Protein AF-A0A6B0V6V6-F1 (afdb_monomer)

Radius of gyration: 27.0 Å; Cα contacts (8 Å, |Δi|>4): 196; chains: 1; bounding box: 67×50×73 Å

pLDDT: mean 75.01, std 22.32, range [25.59, 98.25]

Secondary structure (DSSP, 8-state):
--SSHHHHHHHHHHHHTTSS-TTHHHHHHHHHHHHHHHHHTT---SS--TT---S-EETT--HHHHHHHHHHHHHTT---SSSS--HHHHHHHHHHHHHHHHHHHHHHHS---EE-GGGGSSHHHHHHHHHHHHHTTT--S--HHHHHHHHHHHHHHHHT---TT------GGGGGTT-GGG-----------PPPP----PPP-----PPP-----HHHHHHHHHHHHHHHHHHHHHS-TT-THHHHSS-S-----SGGGHHHHHHHH---SS--S-----

InterPro domains:
  IPR048366 Transposable element P transposase-like, GTP-binding insertion domain [PF21788] (1-52)
  IPR048367 Transposable element P transposase-like, RNase H, C-terminal domain [PF21789] (122-149)

Nearest PDB structures (foldseek):
  6p5a-assembly1_G  TM=8.584E-01  e=1.065E-05  Drosophila melanogaster

Sequence (282 aa):
QVLSASVCLAILSLVYAKELPEAAMATAYFCDRMDRLFDCLNSSQFKKTGQKLRHAIVKGESEILDFLHQQLAWISTWKFQSRRQPQTIIGWQVTIKSVLMLWDELSNNYDFKFLLTRRLQQDPLENIFGAIRQMLGCNTNPNVNQFTSGLKHIGIKKLFRLSNNGNVEDEKADLLKELPIFSHRESSIADNVECFPVDNFPPLEDISELASDIRSNIIDDSCTYYVGGYLVKLFLEQTTHSCGCSKLLKDESDNLTRPHQYFLMLKAYHVPGKLFGNLVVP

Mean predicted aligned error: 14.38 Å

Foldseek 3Di:
DCLALLNLLVQVLCCVVVVDPPVSNVVSVRSHLVRQLVLCLAAPAQDDDPPHNNHWAFPPDCPSVVSLVVVLVVLVPDDDPDPDDDCVSVVSNCSSVCVNVVCCCCVVPPVDGTGGNNVVDCVVVVVLLVQLCVVVPPRNDDDPVSSVVSNVVVVCVVQPPDDPDDPDDDDCPVVVVPDCPPPDPDDDDDDDDDDDDDDDDDDDDDDDDDDDDDDDPLVVLLVCVVVLVVVLVVVVVPDDPPDPVNVVSDDPDQFQPDSSSSSVVCVVPPDDPDDDRDDGDD

Organism: Ixodes ricinus (NCBI:txid34613)

Structure (mmCIF, N/CA/C/O backbone):
data_AF-A0A6B0V6V6-F1
#
_entry.id   AF-A0A6B0V6V6-F1
#
loop_
_atom_site.group_PDB
_atom_site.id
_atom_site.type_symbol
_atom_site.label_atom_id
_atom_site.label_alt_id
_atom_site.label_comp_id
_atom_site.label_asym_id
_atom_site.label_entity_id
_atom_site.label_seq_id
_atom_site.pdbx_PDB_ins_code
_atom_site.Cartn_x
_atom_site.Cartn_y
_atom_site.Cartn_z
_atom_site.occupancy
_atom_site.B_iso_or_equiv
_atom_site.auth_seq_id
_atom_site.auth_comp_id
_atom_site.auth_asym_id
_atom_site.auth_atom_id
_atom_site.pdbx_PDB_model_num
ATOM 1 N N . GLN A 1 1 ? 2.414 7.332 -9.512 1.00 70.88 1 GLN A N 1
ATOM 2 C CA . GLN A 1 1 ? 3.244 7.020 -8.325 1.00 70.88 1 GLN A CA 1
ATOM 3 C C . GLN A 1 1 ? 4.488 6.269 -8.779 1.00 70.88 1 GLN A C 1
ATOM 5 O O . GLN A 1 1 ? 4.402 5.548 -9.764 1.00 70.88 1 GLN A O 1
ATOM 10 N N . VAL A 1 2 ? 5.619 6.471 -8.096 1.00 85.44 2 VAL A N 1
ATOM 11 C CA . VAL A 1 2 ? 6.951 5.998 -8.525 1.00 85.44 2 VAL A CA 1
ATOM 12 C C . VAL A 1 2 ? 7.145 4.494 -8.289 1.00 85.44 2 VAL A C 1
ATOM 14 O O . VAL A 1 2 ? 7.505 3.770 -9.206 1.00 85.44 2 VAL A O 1
ATOM 17 N N . LEU A 1 3 ? 6.855 3.998 -7.084 1.00 91.38 3 LEU A N 1
ATOM 18 C CA . LEU A 1 3 ? 6.948 2.573 -6.753 1.00 91.38 3 LEU A CA 1
ATOM 19 C C . LEU A 1 3 ? 5.602 1.910 -7.041 1.00 91.38 3 LEU A C 1
ATOM 21 O O . LEU A 1 3 ? 4.723 1.917 -6.189 1.00 91.38 3 LEU A O 1
ATOM 25 N N . SER A 1 4 ? 5.407 1.444 -8.274 1.00 90.56 4 SER A N 1
ATOM 26 C CA . SER A 1 4 ? 4.145 0.825 -8.687 1.00 90.56 4 SER A CA 1
ATOM 27 C C . SER A 1 4 ? 4.356 -0.326 -9.659 1.00 90.56 4 SER A C 1
ATOM 29 O O . SER A 1 4 ? 5.334 -0.331 -10.415 1.00 90.56 4 SER A O 1
ATOM 31 N N . ALA A 1 5 ? 3.385 -1.243 -9.715 1.00 87.94 5 ALA A N 1
ATOM 32 C CA . ALA A 1 5 ? 3.348 -2.291 -10.733 1.00 87.94 5 ALA A CA 1
ATOM 33 C C . ALA A 1 5 ? 3.454 -1.708 -12.156 1.00 87.94 5 ALA A C 1
ATOM 35 O O . ALA A 1 5 ? 4.228 -2.198 -12.966 1.00 87.94 5 ALA A O 1
ATOM 36 N N . SER A 1 6 ? 2.762 -0.605 -12.460 1.00 88.62 6 SER A N 1
ATOM 37 C CA . SER A 1 6 ? 2.832 0.031 -13.786 1.00 88.62 6 SER A CA 1
ATOM 38 C C . SER A 1 6 ? 4.245 0.491 -14.163 1.00 88.62 6 SER A C 1
ATOM 40 O O . SER A 1 6 ? 4.638 0.350 -15.318 1.00 88.62 6 SER A O 1
ATOM 42 N N . VAL A 1 7 ? 5.015 1.017 -13.201 1.00 92.06 7 VAL A N 1
ATOM 43 C CA . VAL A 1 7 ? 6.414 1.420 -13.427 1.00 92.06 7 VAL A CA 1
ATOM 44 C C . VAL A 1 7 ? 7.304 0.197 -13.637 1.00 92.06 7 VAL A C 1
ATOM 46 O O . VAL A 1 7 ? 8.127 0.211 -14.549 1.00 92.06 7 VAL A O 1
ATOM 49 N N . CYS A 1 8 ? 7.097 -0.884 -12.877 1.00 90.25 8 CYS A N 1
ATOM 50 C CA . CYS A 1 8 ? 7.767 -2.164 -13.125 1.00 90.25 8 CYS A CA 1
ATOM 51 C C . CYS A 1 8 ? 7.550 -2.632 -14.574 1.00 90.25 8 CYS A C 1
ATOM 53 O O . CYS A 1 8 ? 8.516 -2.872 -15.298 1.00 90.25 8 CYS A O 1
ATOM 55 N N . LEU A 1 9 ? 6.295 -2.679 -15.032 1.00 87.75 9 LEU A N 1
ATOM 56 C CA . LEU A 1 9 ? 5.961 -3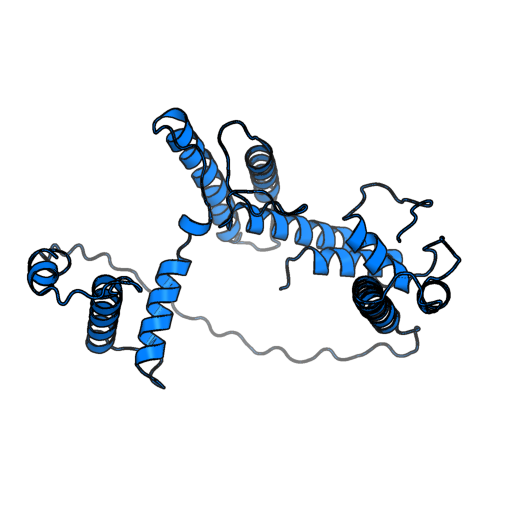.127 -16.387 1.00 87.75 9 LEU A CA 1
ATOM 57 C C . LEU A 1 9 ? 6.560 -2.217 -17.464 1.00 87.75 9 LEU A C 1
ATOM 59 O O . LEU A 1 9 ? 7.046 -2.717 -18.477 1.00 87.75 9 LEU A O 1
ATOM 63 N N . ALA A 1 10 ? 6.561 -0.900 -17.247 1.00 90.19 10 ALA A N 1
ATOM 64 C CA . ALA A 1 10 ? 7.182 0.049 -18.167 1.00 90.19 10 ALA A CA 1
ATOM 65 C C . ALA A 1 10 ? 8.695 -0.193 -18.294 1.00 90.19 10 ALA A C 1
ATOM 67 O O . ALA A 1 10 ? 9.197 -0.318 -19.409 1.00 90.19 10 ALA A O 1
ATOM 68 N N . ILE A 1 11 ? 9.407 -0.343 -17.170 1.00 89.12 11 ILE A N 1
ATOM 69 C CA . ILE A 1 11 ? 10.849 -0.629 -17.174 1.00 89.12 11 ILE A CA 1
ATOM 70 C C . ILE A 1 11 ? 11.129 -1.960 -17.882 1.00 89.12 11 ILE A C 1
ATOM 72 O O . ILE A 1 11 ? 11.987 -2.005 -18.759 1.00 89.12 11 ILE A O 1
ATOM 76 N N . LEU A 1 12 ? 10.389 -3.027 -17.562 1.00 84.25 12 LEU A N 1
ATOM 77 C CA . LEU A 1 12 ? 10.563 -4.331 -18.216 1.00 84.25 12 LEU A CA 1
ATOM 78 C C . LEU A 1 12 ? 10.308 -4.261 -19.725 1.00 84.25 12 LEU A C 1
ATOM 80 O O . LEU A 1 12 ? 11.062 -4.845 -20.497 1.00 84.25 12 LEU A O 1
ATOM 84 N N . SER A 1 13 ? 9.289 -3.513 -20.155 1.00 81.69 13 SER A N 1
ATOM 85 C CA . SER A 1 13 ? 8.988 -3.320 -21.581 1.00 81.69 13 SER A CA 1
ATOM 86 C C . SER A 1 13 ? 10.158 -2.669 -22.313 1.00 81.69 13 SER A C 1
ATOM 88 O O . SER A 1 13 ? 10.545 -3.131 -23.383 1.00 81.69 13 SER A O 1
ATOM 90 N N . LEU A 1 14 ? 10.757 -1.639 -21.710 1.00 86.31 14 LEU A N 1
ATOM 91 C CA . LEU A 1 14 ? 11.920 -0.948 -22.265 1.00 86.31 14 LEU A CA 1
ATOM 92 C C . LEU A 1 14 ? 13.180 -1.823 -22.257 1.00 86.31 14 LEU A C 1
ATOM 94 O O . LEU A 1 14 ? 13.967 -1.755 -23.198 1.00 86.31 14 LEU A O 1
ATOM 98 N N . VAL A 1 15 ? 13.362 -2.683 -21.249 1.00 82.50 15 VAL A N 1
ATOM 99 C CA . VAL A 1 15 ? 14.451 -3.675 -21.239 1.00 82.50 15 VAL A CA 1
ATOM 100 C C . VAL A 1 15 ? 14.274 -4.686 -22.374 1.00 82.50 15 VAL A C 1
ATOM 102 O O . VAL A 1 15 ? 15.209 -4.909 -23.140 1.00 82.50 15 VAL A O 1
ATOM 105 N N . TYR A 1 16 ? 13.080 -5.265 -22.544 1.00 77.75 16 TYR A N 1
ATOM 106 C CA . TYR A 1 16 ? 12.821 -6.217 -23.634 1.00 77.75 16 TYR A CA 1
ATOM 107 C C . TYR A 1 16 ? 12.923 -5.576 -25.018 1.00 77.75 16 TYR A C 1
ATOM 109 O O . TYR A 1 16 ? 13.345 -6.224 -25.977 1.00 77.75 16 TYR A O 1
ATOM 117 N N . ALA A 1 17 ? 12.581 -4.295 -25.119 1.00 78.12 17 ALA A N 1
ATOM 118 C CA . ALA A 1 17 ? 12.791 -3.493 -26.313 1.00 78.12 17 ALA A CA 1
ATOM 119 C C . ALA A 1 17 ? 14.255 -3.098 -26.560 1.00 78.12 17 ALA A C 1
ATOM 121 O O . ALA A 1 17 ? 14.548 -2.526 -27.605 1.00 78.12 17 ALA A O 1
ATOM 122 N N . LYS A 1 18 ? 15.170 -3.417 -25.634 1.00 81.88 18 LYS A N 1
ATOM 123 C CA . LYS A 1 18 ? 16.591 -3.036 -25.663 1.00 81.88 18 LYS A CA 1
ATOM 124 C C . LYS A 1 18 ? 16.845 -1.523 -25.589 1.00 81.88 18 LYS A C 1
ATOM 126 O O . LYS A 1 18 ? 17.928 -1.073 -25.947 1.00 81.88 18 LYS A O 1
ATOM 131 N N . GLU A 1 19 ? 15.885 -0.752 -25.080 1.00 87.25 19 GLU A N 1
ATOM 132 C CA . GLU A 1 19 ? 16.049 0.683 -24.793 1.00 87.25 19 GLU A CA 1
ATOM 133 C C . GLU A 1 19 ? 16.640 0.936 -23.397 1.00 87.25 19 GLU A C 1
ATOM 135 O O . GLU A 1 19 ? 17.214 1.993 -23.144 1.00 87.25 19 GLU A O 1
ATOM 140 N N . LEU A 1 20 ? 16.531 -0.036 -22.483 1.00 88.69 20 LEU A N 1
ATOM 141 C CA . LEU A 1 20 ? 17.193 -0.017 -21.177 1.00 88.69 20 LEU A CA 1
ATOM 142 C C . LEU A 1 20 ? 18.113 -1.233 -21.002 1.00 88.69 20 LEU A C 1
ATOM 144 O O . LEU A 1 20 ? 17.814 -2.310 -21.521 1.00 88.69 20 LEU A O 1
ATOM 148 N N . PRO A 1 21 ? 19.212 -1.096 -20.236 1.00 91.81 21 PRO A N 1
ATOM 149 C CA . PRO A 1 21 ? 20.087 -2.220 -19.932 1.00 91.81 21 PRO A CA 1
ATOM 150 C C . PRO A 1 21 ? 19.371 -3.253 -19.055 1.00 91.81 21 PRO A C 1
ATOM 152 O O . PRO A 1 21 ? 18.547 -2.902 -18.211 1.00 91.81 21 PRO A O 1
ATOM 155 N N . GLU A 1 22 ? 19.767 -4.522 -19.163 1.00 84.12 22 GLU A N 1
ATOM 156 C CA . GLU A 1 22 ? 19.226 -5.621 -18.345 1.00 84.12 22 GLU A CA 1
ATOM 157 C C . GLU A 1 22 ? 19.319 -5.360 -16.833 1.00 84.12 22 GLU A C 1
ATOM 159 O O . GLU A 1 22 ? 18.440 -5.767 -16.072 1.00 84.12 22 GLU A O 1
ATOM 164 N N . ALA A 1 23 ? 20.331 -4.605 -16.391 1.00 91.38 23 ALA A N 1
ATOM 165 C CA . ALA A 1 23 ? 20.479 -4.178 -15.000 1.00 91.38 23 ALA A CA 1
ATOM 166 C C . ALA A 1 23 ? 19.250 -3.412 -14.461 1.00 91.38 23 ALA A C 1
ATOM 168 O O . ALA A 1 23 ? 18.969 -3.469 -13.263 1.00 91.38 23 ALA A O 1
ATOM 169 N N . ALA A 1 24 ? 18.473 -2.748 -15.328 1.00 91.31 24 ALA A N 1
ATOM 170 C CA . ALA A 1 24 ? 17.252 -2.041 -14.945 1.00 91.31 24 ALA A CA 1
ATOM 171 C C . ALA A 1 24 ? 16.125 -2.983 -14.471 1.00 91.31 24 ALA A C 1
ATOM 173 O O . ALA A 1 24 ? 15.226 -2.539 -13.752 1.00 91.31 24 ALA A O 1
ATOM 174 N N . MET A 1 25 ? 16.183 -4.287 -14.785 1.00 87.94 25 MET A N 1
ATOM 175 C CA . MET A 1 25 ? 15.224 -5.272 -14.262 1.00 87.94 25 MET A CA 1
ATOM 176 C C . MET A 1 25 ? 15.232 -5.330 -12.731 1.00 87.94 25 MET A C 1
ATOM 178 O O . MET A 1 25 ? 14.177 -5.492 -12.120 1.00 87.94 25 MET A O 1
ATOM 182 N N . ALA A 1 26 ? 16.395 -5.143 -12.094 1.00 90.38 26 ALA A N 1
ATOM 183 C CA . ALA A 1 26 ? 16.490 -5.110 -10.635 1.00 90.38 26 ALA A CA 1
ATOM 184 C C . ALA A 1 26 ? 15.632 -3.979 -10.037 1.00 90.38 26 ALA A C 1
ATOM 186 O O . ALA A 1 26 ? 14.925 -4.191 -9.052 1.00 90.38 26 ALA A O 1
ATOM 187 N N . THR A 1 27 ? 15.630 -2.804 -10.676 1.00 94.25 27 THR A N 1
ATOM 188 C CA . THR A 1 27 ? 14.780 -1.667 -10.298 1.00 94.25 27 THR A CA 1
ATOM 189 C C . THR A 1 27 ? 13.303 -1.974 -10.526 1.00 94.25 27 THR A C 1
ATOM 191 O O . THR A 1 27 ? 12.483 -1.683 -9.658 1.00 94.25 27 THR A O 1
ATOM 194 N N . ALA A 1 28 ? 12.952 -2.610 -11.649 1.00 88.56 28 ALA A N 1
ATOM 195 C CA . ALA A 1 28 ? 11.573 -3.010 -11.925 1.00 88.56 28 ALA A CA 1
ATOM 196 C C . ALA A 1 28 ? 11.022 -3.939 -10.829 1.00 88.56 28 ALA A C 1
ATOM 198 O O . ALA A 1 28 ? 9.969 -3.666 -10.248 1.00 88.56 28 ALA A O 1
ATOM 199 N N . TYR A 1 29 ? 11.775 -4.986 -10.475 1.00 89.94 29 TYR A N 1
ATOM 200 C CA . TYR A 1 29 ? 11.387 -5.924 -9.420 1.00 89.94 29 TYR A CA 1
ATOM 201 C C . TYR A 1 29 ? 11.367 -5.282 -8.033 1.00 89.94 29 TYR A C 1
ATOM 203 O O . TYR A 1 29 ? 10.508 -5.621 -7.220 1.00 89.94 29 TYR A O 1
ATOM 211 N N . PHE A 1 30 ? 12.257 -4.325 -7.761 1.00 93.56 30 PHE A N 1
ATOM 212 C CA . PHE A 1 30 ? 12.183 -3.519 -6.544 1.00 93.56 30 PHE A CA 1
ATOM 213 C C . PHE A 1 30 ? 10.864 -2.730 -6.476 1.00 93.56 30 PHE A C 1
ATOM 215 O O . PHE A 1 30 ? 10.182 -2.773 -5.451 1.00 93.56 30 PHE A O 1
ATOM 222 N N . CYS A 1 31 ? 10.476 -2.050 -7.562 1.00 94.00 31 CYS A N 1
ATOM 223 C CA . CYS A 1 31 ? 9.227 -1.289 -7.633 1.00 94.00 31 CYS A CA 1
ATOM 224 C C . CYS A 1 31 ? 7.992 -2.170 -7.408 1.00 94.00 31 CYS A C 1
ATOM 226 O O . CYS A 1 31 ? 7.129 -1.788 -6.620 1.00 94.00 31 CYS A O 1
ATOM 228 N N . ASP A 1 32 ? 7.920 -3.339 -8.052 1.00 90.81 32 ASP A N 1
ATOM 229 C CA . ASP A 1 32 ? 6.813 -4.291 -7.868 1.00 90.81 32 ASP A CA 1
ATOM 230 C C . ASP A 1 32 ? 6.724 -4.794 -6.423 1.00 90.81 32 ASP A C 1
ATOM 232 O O . ASP A 1 32 ? 5.666 -4.776 -5.789 1.00 90.81 32 ASP A O 1
ATOM 236 N N . ARG A 1 33 ? 7.869 -5.186 -5.861 1.00 93.50 33 ARG A N 1
ATOM 237 C CA . ARG A 1 33 ? 7.945 -5.717 -4.501 1.00 93.50 33 ARG A CA 1
ATOM 238 C C . ARG A 1 33 ? 7.517 -4.681 -3.461 1.00 93.50 33 ARG A C 1
ATOM 240 O O . ARG A 1 33 ? 6.788 -5.021 -2.528 1.00 93.50 33 ARG A O 1
ATOM 247 N N . MET A 1 34 ? 7.913 -3.421 -3.649 1.00 94.94 34 MET A N 1
ATOM 248 C CA . MET A 1 34 ? 7.480 -2.308 -2.802 1.00 94.94 34 MET A CA 1
ATOM 249 C C . MET A 1 34 ? 5.995 -1.965 -2.972 1.00 94.94 34 MET A C 1
ATOM 251 O O . MET A 1 34 ? 5.339 -1.714 -1.963 1.00 94.94 34 MET A O 1
ATOM 255 N N . ASP A 1 35 ? 5.453 -1.988 -4.197 1.00 94.00 35 ASP A N 1
ATOM 256 C CA . ASP A 1 35 ? 4.014 -1.778 -4.460 1.00 94.00 35 ASP A CA 1
ATOM 257 C C . ASP A 1 35 ? 3.174 -2.800 -3.686 1.00 94.00 35 ASP A C 1
ATOM 259 O O . ASP A 1 35 ? 2.267 -2.442 -2.935 1.00 94.00 35 ASP A O 1
ATOM 263 N N . ARG A 1 36 ? 3.554 -4.080 -3.777 1.00 93.06 36 ARG A N 1
ATOM 264 C CA . ARG A 1 36 ? 2.882 -5.181 -3.075 1.00 93.06 36 ARG A CA 1
ATOM 265 C C . ARG A 1 36 ? 3.004 -5.075 -1.555 1.00 93.06 36 ARG A C 1
ATOM 267 O O . ARG A 1 36 ? 2.013 -5.280 -0.859 1.00 93.06 36 ARG A O 1
ATOM 274 N N . LEU A 1 37 ? 4.184 -4.732 -1.032 1.00 95.81 37 LEU A N 1
ATOM 275 C CA . LEU A 1 37 ? 4.386 -4.496 0.404 1.00 95.81 37 LEU A CA 1
ATOM 276 C C . LEU A 1 37 ? 3.521 -3.351 0.926 1.00 95.81 37 LEU A C 1
ATOM 278 O O . LEU A 1 37 ? 2.899 -3.485 1.981 1.00 95.81 37 LEU A O 1
ATOM 282 N N . PHE A 1 38 ? 3.450 -2.249 0.184 1.00 94.62 38 PHE A N 1
ATOM 283 C CA . PHE A 1 38 ? 2.601 -1.128 0.556 1.00 94.62 38 PHE A CA 1
ATOM 284 C C . PHE A 1 38 ? 1.115 -1.504 0.511 1.00 94.62 38 PHE A C 1
ATOM 286 O O . PHE A 1 38 ? 0.385 -1.179 1.444 1.00 94.62 38 PHE A O 1
ATOM 293 N N . ASP A 1 39 ? 0.675 -2.241 -0.514 1.00 93.38 39 ASP A N 1
ATOM 294 C CA . ASP A 1 39 ? -0.701 -2.740 -0.632 1.00 93.38 39 ASP A CA 1
ATOM 295 C C . ASP A 1 39 ? -1.094 -3.628 0.575 1.00 93.38 39 ASP A C 1
ATOM 297 O O . ASP A 1 39 ? -2.173 -3.426 1.145 1.00 93.38 39 ASP A O 1
ATOM 301 N N . CYS A 1 40 ? -0.211 -4.529 1.036 1.00 94.56 40 CYS A N 1
ATOM 302 C CA . CYS A 1 40 ? -0.439 -5.357 2.235 1.00 94.56 40 CYS A CA 1
ATOM 303 C C . CYS A 1 40 ? -0.631 -4.523 3.511 1.00 94.56 40 CYS A C 1
ATOM 305 O O . CYS A 1 40 ? -1.457 -4.847 4.366 1.00 94.56 40 CYS A O 1
ATOM 307 N N . LEU A 1 41 ? 0.143 -3.446 3.659 1.00 95.25 41 LEU A N 1
ATOM 308 C CA . LEU A 1 41 ? 0.147 -2.585 4.848 1.00 95.25 41 LEU A CA 1
ATOM 309 C C . LEU A 1 41 ? -0.835 -1.403 4.741 1.00 95.25 41 LEU A C 1
ATOM 311 O O . LEU A 1 41 ? -0.866 -0.542 5.618 1.00 95.25 41 LEU A O 1
ATOM 315 N N . ASN A 1 42 ? -1.659 -1.377 3.689 1.00 93.88 42 ASN A N 1
ATOM 316 C CA . ASN A 1 42 ? -2.623 -0.317 3.397 1.00 93.88 42 ASN A CA 1
ATOM 317 C C . ASN A 1 42 ? -3.967 -0.881 2.886 1.00 93.88 42 ASN A C 1
ATOM 319 O O . ASN A 1 42 ? -4.570 -0.383 1.918 1.00 93.88 42 ASN A O 1
ATOM 323 N N . SER A 1 43 ? -4.440 -1.961 3.515 1.00 92.06 43 SER A N 1
ATOM 324 C CA . SER A 1 43 ? -5.658 -2.654 3.109 1.00 92.06 43 SER A CA 1
ATOM 325 C C . SER A 1 43 ? -6.906 -2.114 3.813 1.00 92.06 43 SER A C 1
ATOM 327 O O . SER A 1 43 ? -6.990 -2.025 5.040 1.00 92.06 43 SER A O 1
ATOM 329 N N . SER A 1 44 ? -7.902 -1.751 3.001 1.00 87.62 44 SER A N 1
ATOM 330 C CA . SER A 1 44 ? -9.228 -1.292 3.452 1.00 87.62 44 SER A CA 1
ATOM 331 C C . SER A 1 44 ? -10.352 -2.253 3.065 1.00 87.62 44 SER A C 1
ATOM 333 O O . SER A 1 44 ? -11.488 -2.067 3.493 1.00 87.62 44 SER A O 1
ATOM 335 N N . GLN A 1 45 ? -10.050 -3.241 2.222 1.00 85.62 45 GLN A N 1
ATOM 336 C CA . GLN A 1 45 ? -11.012 -4.186 1.667 1.00 85.62 45 GLN A CA 1
ATOM 337 C C . GLN A 1 45 ? -10.872 -5.536 2.357 1.00 85.62 45 GLN A C 1
ATOM 339 O O . GLN A 1 45 ? -9.760 -5.979 2.630 1.00 85.62 45 GLN A O 1
ATOM 344 N N . PHE A 1 46 ? -11.997 -6.201 2.611 1.00 84.75 46 PHE A N 1
ATOM 345 C CA . PHE A 1 46 ? -11.983 -7.547 3.178 1.00 84.75 46 PHE A CA 1
ATOM 346 C C . PHE A 1 46 ? -11.547 -8.589 2.142 1.00 84.75 46 PHE A C 1
ATOM 348 O O . PHE A 1 46 ? -10.640 -9.370 2.399 1.00 84.75 46 PHE A O 1
ATOM 355 N N . LYS A 1 47 ? -12.170 -8.579 0.956 1.00 82.38 47 LYS A N 1
ATOM 356 C CA . LYS A 1 47 ? -11.910 -9.562 -0.102 1.00 82.38 47 LYS A CA 1
ATOM 357 C C . LYS A 1 47 ? -10.764 -9.125 -1.008 1.00 82.38 47 LYS A C 1
ATOM 359 O O . LYS A 1 47 ? -10.611 -7.936 -1.294 1.00 82.38 47 LYS A O 1
ATOM 364 N N . LYS A 1 48 ? -10.027 -10.109 -1.518 1.00 81.56 48 LYS A N 1
ATOM 365 C CA . LYS A 1 48 ? -9.059 -9.927 -2.598 1.00 81.56 48 LYS A CA 1
ATOM 366 C C . LYS A 1 48 ? -9.776 -9.503 -3.880 1.00 81.56 48 LYS A C 1
ATOM 368 O O . LYS A 1 48 ? -10.727 -10.155 -4.311 1.00 81.56 48 LYS A O 1
ATOM 373 N N . THR A 1 49 ? -9.298 -8.424 -4.493 1.00 74.25 49 THR A N 1
ATOM 374 C CA . THR A 1 49 ? -9.785 -7.942 -5.790 1.00 74.25 49 THR A CA 1
ATOM 375 C C . THR A 1 49 ? -8.647 -8.027 -6.797 1.00 74.25 49 THR A C 1
ATOM 377 O O . THR A 1 49 ? -7.660 -7.295 -6.698 1.00 74.25 49 THR A O 1
ATOM 380 N N . GLY A 1 50 ? -8.782 -8.922 -7.775 1.00 72.75 50 GLY A N 1
ATOM 381 C CA . GLY A 1 50 ? -7.733 -9.187 -8.757 1.00 72.75 50 GLY A CA 1
ATOM 382 C C . GLY A 1 50 ? -6.489 -9.823 -8.128 1.00 72.75 50 GLY A C 1
ATOM 383 O O . GLY A 1 50 ? -6.586 -10.616 -7.197 1.00 72.75 50 GLY A O 1
ATOM 384 N N . GLN A 1 51 ? -5.312 -9.479 -8.650 1.00 70.88 51 GLN A N 1
ATOM 385 C CA . GLN A 1 51 ? -4.035 -10.070 -8.224 1.00 70.88 51 GLN A CA 1
ATOM 386 C C . GLN A 1 51 ? -3.325 -9.282 -7.106 1.00 70.88 51 GLN A C 1
ATOM 388 O O . GLN A 1 51 ? -2.289 -9.714 -6.609 1.00 70.88 51 GLN A O 1
ATOM 393 N N . LYS A 1 52 ? -3.862 -8.127 -6.695 1.00 80.94 52 LYS A N 1
ATOM 394 C CA . LYS A 1 52 ? -3.232 -7.267 -5.685 1.00 80.94 52 LYS A CA 1
ATOM 395 C C . LYS A 1 52 ? -3.353 -7.866 -4.287 1.00 80.94 52 LYS A C 1
ATOM 397 O O . LYS A 1 52 ? -4.414 -8.356 -3.908 1.00 80.94 52 LYS A O 1
ATOM 402 N N . LEU A 1 53 ? -2.310 -7.692 -3.476 1.00 86.38 53 LEU A N 1
ATOM 403 C CA . LEU A 1 53 ? -2.300 -8.066 -2.054 1.00 86.38 53 LEU A CA 1
ATOM 404 C C . LEU A 1 53 ? -2.948 -7.005 -1.145 1.00 86.38 53 LEU A C 1
ATOM 406 O O . LEU A 1 53 ? -2.669 -6.916 0.046 1.00 86.38 53 LEU A O 1
ATOM 410 N N . ARG A 1 54 ? -3.836 -6.176 -1.703 1.00 90.25 54 ARG A N 1
ATOM 411 C CA . ARG A 1 54 ? -4.500 -5.081 -0.990 1.00 90.25 54 ARG A CA 1
ATOM 412 C C . ARG A 1 54 ? -5.816 -5.528 -0.354 1.00 90.25 54 ARG A C 1
ATOM 414 O O . ARG A 1 54 ? -6.876 -4.972 -0.646 1.00 90.25 54 ARG A O 1
ATOM 421 N N . HIS A 1 55 ? -5.754 -6.535 0.505 1.00 92.31 55 HIS A N 1
ATOM 422 C CA . HIS A 1 55 ? -6.912 -7.046 1.238 1.00 92.31 55 HIS A CA 1
ATOM 423 C C . HIS A 1 55 ? -6.573 -7.325 2.703 1.00 92.31 55 HIS A C 1
ATOM 425 O O . HIS A 1 55 ? -5.427 -7.179 3.130 1.00 92.31 55 HIS A O 1
ATOM 431 N N . ALA A 1 56 ? -7.594 -7.625 3.501 1.00 94.56 56 ALA A N 1
ATOM 432 C CA . ALA A 1 56 ? -7.430 -7.908 4.915 1.00 94.56 56 ALA A CA 1
ATOM 433 C C . ALA A 1 56 ? -6.528 -9.130 5.126 1.00 94.56 56 ALA A C 1
ATOM 435 O O . ALA A 1 56 ? -6.548 -10.066 4.325 1.00 94.56 56 ALA A O 1
ATOM 436 N N . ILE A 1 57 ? -5.790 -9.135 6.235 1.00 96.50 57 ILE A N 1
ATOM 437 C CA . ILE A 1 57 ? -5.223 -10.373 6.777 1.00 96.50 57 ILE A CA 1
ATOM 438 C C . ILE A 1 57 ? -6.396 -11.153 7.367 1.00 96.50 57 ILE A C 1
ATOM 440 O O . ILE A 1 57 ? -7.160 -10.572 8.134 1.00 96.50 57 ILE A O 1
ATOM 444 N N . VAL A 1 58 ? -6.574 -12.421 6.996 1.00 95.31 58 VAL A N 1
ATOM 445 C CA . VAL A 1 58 ? -7.737 -13.238 7.382 1.00 95.31 58 VAL A CA 1
ATOM 446 C C . VAL A 1 58 ? -7.279 -14.471 8.157 1.00 95.31 58 VAL A C 1
ATOM 448 O O . VAL A 1 58 ? -6.261 -15.082 7.836 1.00 95.31 58 VAL A O 1
ATOM 451 N N . LYS A 1 59 ? -8.031 -14.852 9.195 1.00 94.12 59 LYS A N 1
ATOM 452 C CA . LYS A 1 59 ? -7.729 -16.035 10.013 1.00 94.12 59 LYS A CA 1
ATOM 453 C C . LYS A 1 59 ? -7.805 -17.297 9.154 1.00 94.12 59 LYS A C 1
ATOM 455 O O . LYS A 1 59 ? -8.825 -17.553 8.521 1.00 94.12 59 LYS A O 1
ATOM 460 N N . GLY A 1 60 ? -6.726 -18.078 9.160 1.00 91.56 60 GLY A N 1
ATOM 461 C CA . GLY A 1 60 ? -6.581 -19.289 8.347 1.00 91.56 60 GLY A CA 1
ATOM 462 C C . GLY A 1 60 ? -5.949 -19.073 6.966 1.00 91.56 60 GLY A C 1
ATOM 463 O O . GLY A 1 60 ? -5.659 -20.058 6.295 1.00 91.56 60 GLY A O 1
ATOM 464 N N . GLU A 1 61 ? -5.687 -17.830 6.550 1.00 92.19 61 GLU A N 1
ATOM 465 C CA . GLU A 1 61 ? -4.961 -17.526 5.310 1.00 92.19 61 GLU A CA 1
ATOM 466 C C . GLU A 1 61 ? -3.516 -17.108 5.611 1.00 92.19 61 GLU A C 1
ATOM 468 O O . GLU A 1 61 ? -3.271 -16.270 6.480 1.00 92.19 61 GLU A O 1
ATOM 473 N N . SER A 1 62 ? -2.548 -17.657 4.867 1.00 93.06 62 SER A N 1
ATOM 474 C CA . SER A 1 62 ? -1.124 -17.361 5.073 1.00 93.06 62 SER A CA 1
ATOM 475 C C . SER A 1 62 ? -0.508 -16.440 4.018 1.00 93.06 62 SER A C 1
ATOM 477 O O . SER A 1 62 ? 0.558 -15.898 4.273 1.00 93.06 62 SER A O 1
ATOM 479 N N . GLU A 1 63 ? -1.162 -16.179 2.875 1.00 92.94 63 GLU A N 1
ATOM 480 C CA . GLU A 1 63 ? -0.548 -15.476 1.726 1.00 92.94 63 GLU A CA 1
ATOM 481 C C . GLU A 1 63 ? 0.108 -14.137 2.113 1.00 92.94 63 GLU A C 1
ATOM 483 O O . GLU A 1 63 ? 1.279 -13.901 1.805 1.00 92.94 63 GLU A O 1
ATOM 488 N N . ILE A 1 64 ? -0.621 -13.266 2.824 1.00 94.88 64 ILE A N 1
ATOM 489 C CA . ILE A 1 64 ? -0.078 -11.976 3.277 1.00 94.88 64 ILE A CA 1
ATOM 490 C C . ILE A 1 64 ? 0.996 -12.181 4.352 1.00 94.88 64 ILE A C 1
ATOM 492 O O . ILE A 1 64 ? 2.017 -11.494 4.324 1.00 94.88 64 ILE A O 1
ATOM 496 N N . LEU A 1 65 ? 0.795 -13.116 5.284 1.00 96.69 65 LEU A N 1
ATOM 497 C CA . LEU A 1 65 ? 1.741 -13.375 6.372 1.00 96.69 65 LEU A CA 1
ATOM 498 C C . LEU A 1 65 ? 3.076 -13.884 5.823 1.00 96.69 65 LEU A C 1
ATOM 500 O O . LEU A 1 65 ? 4.124 -13.331 6.151 1.00 96.69 65 LEU A O 1
ATOM 504 N N . ASP A 1 66 ? 3.047 -14.877 4.941 1.00 96.81 66 ASP A N 1
ATOM 505 C CA . ASP A 1 66 ? 4.223 -15.445 4.284 1.00 96.81 66 ASP A CA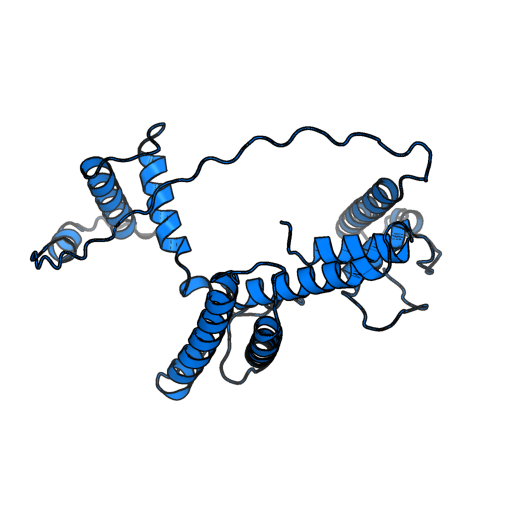 1
ATOM 506 C C . ASP A 1 66 ? 4.950 -14.377 3.464 1.00 96.81 66 ASP A C 1
ATOM 508 O O . ASP A 1 66 ? 6.174 -14.234 3.551 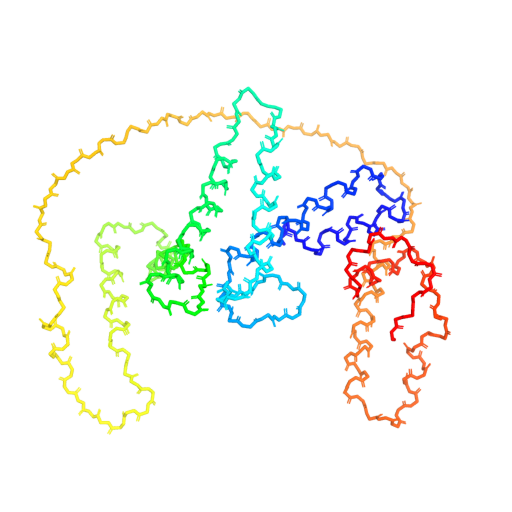1.00 96.81 66 ASP A O 1
ATOM 512 N N . PHE A 1 67 ? 4.197 -13.559 2.720 1.00 96.25 67 PHE A N 1
ATOM 513 C CA . PHE A 1 67 ? 4.766 -12.447 1.969 1.00 96.25 67 PHE A CA 1
ATOM 51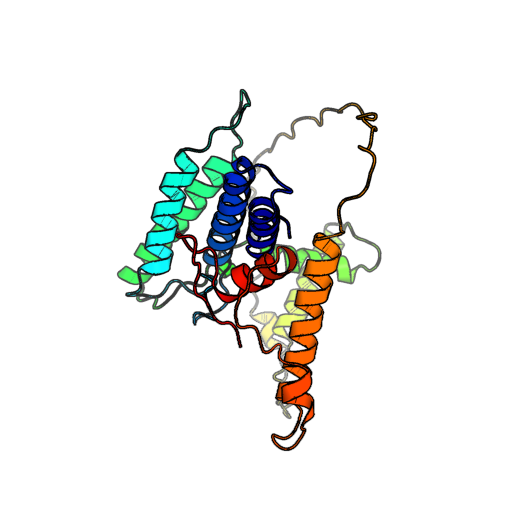4 C C . PHE A 1 67 ? 5.471 -11.440 2.890 1.00 96.25 67 PHE A C 1
ATOM 516 O O . PHE A 1 67 ? 6.603 -11.050 2.595 1.00 96.25 67 PHE A O 1
ATOM 523 N N . LEU A 1 68 ? 4.852 -11.047 4.010 1.00 97.75 68 LEU A N 1
ATOM 524 C CA . LEU A 1 68 ? 5.435 -10.129 4.996 1.00 97.75 68 LEU A CA 1
ATOM 525 C C . LEU A 1 68 ? 6.710 -10.699 5.639 1.00 97.75 68 LEU A C 1
ATOM 527 O O . LEU A 1 68 ? 7.697 -9.970 5.753 1.00 97.75 68 LEU A O 1
ATOM 531 N N . HIS A 1 69 ? 6.749 -11.992 5.978 1.00 97.44 69 HIS A N 1
ATOM 532 C CA . HIS A 1 69 ? 7.969 -12.650 6.468 1.00 97.44 69 HIS A CA 1
ATOM 533 C C . HIS A 1 69 ? 9.102 -12.602 5.430 1.00 97.44 69 HIS A C 1
ATOM 535 O O . HIS A 1 69 ? 10.241 -12.260 5.762 1.00 97.44 69 HIS A O 1
ATOM 541 N N . GLN A 1 70 ? 8.795 -12.863 4.155 1.00 96.81 70 GLN A N 1
ATOM 542 C CA . GLN A 1 70 ? 9.771 -12.741 3.066 1.00 96.81 70 GLN A CA 1
ATOM 543 C C . GLN A 1 70 ? 10.256 -11.295 2.883 1.00 96.81 70 GLN A C 1
ATOM 545 O O . GLN A 1 70 ? 11.428 -11.074 2.564 1.00 96.81 70 GLN A O 1
ATOM 550 N N . GLN A 1 71 ? 9.380 -10.300 3.070 1.00 96.31 71 GLN A N 1
ATOM 551 C CA . GLN A 1 71 ? 9.762 -8.885 2.996 1.00 96.31 71 GLN A CA 1
ATOM 552 C C . GLN A 1 71 ? 10.669 -8.492 4.156 1.00 96.31 71 GLN A C 1
ATOM 554 O O . GLN A 1 71 ? 11.647 -7.783 3.942 1.00 96.31 71 GLN A O 1
ATOM 559 N N . LEU A 1 72 ? 10.400 -8.993 5.362 1.00 95.19 72 LEU A N 1
ATOM 560 C CA . LEU A 1 72 ? 11.234 -8.735 6.530 1.00 95.19 72 LEU A CA 1
ATOM 561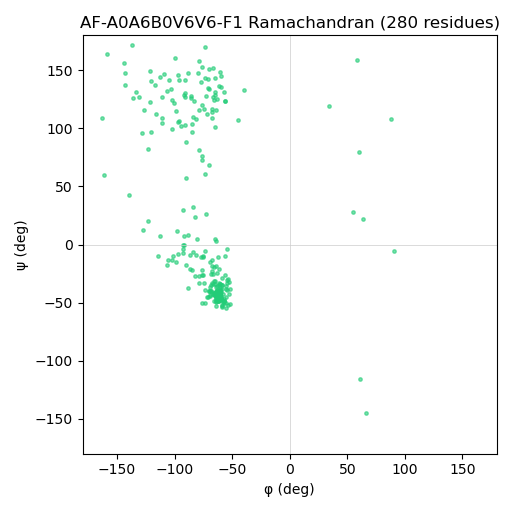 C C . LEU A 1 72 ? 12.674 -9.222 6.315 1.00 95.19 72 LEU A C 1
ATOM 563 O O . LEU A 1 72 ? 13.620 -8.472 6.561 1.00 95.19 72 LEU A O 1
ATOM 567 N N . ALA A 1 73 ? 12.833 -10.449 5.807 1.00 94.75 73 ALA A N 1
ATOM 568 C CA . ALA A 1 73 ? 14.140 -11.011 5.468 1.00 94.75 73 ALA A CA 1
ATOM 569 C C . ALA A 1 73 ? 14.833 -10.248 4.330 1.00 94.75 73 ALA A C 1
ATOM 571 O O . ALA A 1 73 ? 16.048 -10.113 4.323 1.00 94.75 73 ALA A O 1
ATOM 572 N N . TRP A 1 74 ? 14.080 -9.725 3.365 1.00 96.12 74 TRP A N 1
ATOM 573 C CA . TRP A 1 74 ? 14.651 -8.932 2.280 1.00 96.12 74 TRP A CA 1
ATOM 574 C C . TRP A 1 74 ? 15.116 -7.545 2.740 1.00 96.12 74 TRP A C 1
ATOM 576 O O . TRP A 1 74 ? 16.233 -7.138 2.425 1.00 96.12 74 TRP A O 1
ATOM 586 N N . ILE A 1 75 ? 14.309 -6.836 3.529 1.00 95.69 75 ILE A N 1
ATOM 587 C CA . ILE A 1 75 ? 14.630 -5.489 4.025 1.00 95.69 75 ILE A CA 1
ATOM 588 C C . ILE A 1 75 ? 15.828 -5.517 4.976 1.00 95.69 75 ILE A C 1
ATOM 590 O O . ILE A 1 75 ? 16.622 -4.578 4.988 1.00 95.69 75 ILE A O 1
ATOM 594 N N . SER A 1 76 ? 16.020 -6.600 5.734 1.00 91.94 76 SER A N 1
ATOM 595 C CA . SER A 1 76 ? 17.205 -6.745 6.590 1.00 91.94 76 SER A CA 1
ATOM 596 C C . SER A 1 76 ? 18.521 -6.823 5.807 1.00 91.94 76 SER A C 1
ATOM 598 O O . SER A 1 76 ? 19.577 -6.544 6.373 1.00 91.94 76 SER A O 1
ATOM 600 N N . THR A 1 77 ? 18.475 -7.138 4.508 1.00 94.12 77 THR A N 1
ATOM 601 C CA . THR A 1 77 ? 19.665 -7.151 3.643 1.00 94.12 77 THR A CA 1
ATOM 602 C C . THR A 1 77 ? 19.998 -5.789 3.035 1.00 94.12 77 THR A C 1
ATOM 604 O O . THR A 1 77 ? 21.061 -5.641 2.429 1.00 94.12 77 THR A O 1
ATOM 607 N N . TRP A 1 78 ? 19.120 -4.789 3.174 1.00 93.38 78 TRP A N 1
ATOM 608 C CA . TRP A 1 78 ? 19.315 -3.480 2.558 1.00 93.38 78 TRP A CA 1
ATOM 609 C C . TRP A 1 78 ? 20.536 -2.763 3.132 1.00 93.38 78 TRP A C 1
ATOM 611 O O . TRP A 1 78 ? 20.698 -2.634 4.346 1.00 93.38 78 TRP A O 1
ATOM 621 N N . LYS A 1 79 ? 21.375 -2.246 2.232 1.00 89.19 79 LYS A N 1
ATOM 622 C CA . LYS A 1 79 ? 22.537 -1.423 2.564 1.00 89.19 79 LYS A CA 1
ATOM 623 C C . LYS A 1 79 ? 22.603 -0.236 1.620 1.00 89.19 79 LYS A C 1
ATOM 625 O O . LYS A 1 79 ? 22.613 -0.404 0.404 1.00 89.19 79 LYS A O 1
ATOM 630 N N . PHE A 1 80 ? 22.678 0.956 2.191 1.00 89.62 80 PHE A N 1
ATOM 631 C CA . PHE A 1 80 ? 22.866 2.195 1.450 1.00 89.62 80 PHE A CA 1
ATOM 632 C C . PHE A 1 80 ? 24.341 2.578 1.456 1.00 89.62 80 PHE A C 1
ATOM 634 O O . PHE A 1 80 ? 25.040 2.364 2.451 1.00 89.62 80 PHE A O 1
ATOM 641 N N . GLN A 1 81 ? 24.795 3.186 0.359 1.00 89.25 81 GLN A N 1
ATOM 642 C CA . GLN A 1 81 ? 26.136 3.760 0.212 1.00 89.25 81 GLN A CA 1
ATOM 643 C C . GLN A 1 81 ? 26.249 5.070 1.010 1.00 89.25 81 GLN A C 1
ATOM 645 O O . GLN A 1 81 ? 26.441 6.152 0.471 1.00 89.25 81 GLN A O 1
ATOM 650 N N . SER A 1 82 ? 26.059 4.977 2.322 1.00 86.56 82 SER A N 1
ATOM 651 C CA . SER A 1 82 ? 26.161 6.077 3.273 1.00 86.56 82 SER A CA 1
ATOM 652 C C . SER A 1 82 ? 26.785 5.559 4.562 1.00 86.56 82 SER A C 1
ATOM 654 O O . SER A 1 82 ? 26.547 4.419 4.973 1.00 86.56 82 SER A O 1
ATOM 656 N N . ARG A 1 83 ? 27.553 6.418 5.243 1.00 86.62 83 ARG A N 1
ATOM 657 C CA . ARG A 1 83 ? 28.124 6.110 6.563 1.00 86.62 83 ARG A CA 1
ATOM 658 C C . ARG A 1 83 ? 27.034 5.836 7.603 1.00 86.62 83 ARG A C 1
ATOM 660 O O . ARG A 1 83 ? 27.236 5.019 8.497 1.00 86.62 83 ARG A O 1
ATOM 667 N N . ARG A 1 84 ? 25.889 6.517 7.493 1.00 89.25 84 ARG A N 1
ATOM 668 C CA . ARG A 1 84 ? 24.710 6.309 8.345 1.00 89.25 84 ARG A CA 1
ATOM 669 C C . ARG A 1 84 ? 23.596 5.685 7.518 1.00 89.25 84 ARG A C 1
ATOM 671 O O . ARG A 1 84 ? 23.232 6.217 6.470 1.00 89.25 84 ARG A O 1
ATOM 678 N N . GLN A 1 85 ? 23.061 4.566 7.994 1.00 87.69 85 GLN A N 1
ATOM 679 C CA . GLN A 1 85 ? 21.935 3.908 7.342 1.00 87.69 85 GLN A CA 1
ATOM 680 C C . GLN A 1 85 ? 20.631 4.652 7.666 1.00 87.69 85 GLN A C 1
ATOM 682 O O . GLN A 1 85 ? 20.455 5.080 8.810 1.00 87.69 85 GLN A O 1
ATOM 687 N N . PRO A 1 86 ? 19.716 4.817 6.695 1.00 91.25 86 PRO A N 1
ATOM 688 C CA . PRO A 1 86 ? 18.419 5.427 6.947 1.00 91.25 86 PRO A CA 1
ATOM 689 C C . PRO A 1 86 ? 17.641 4.683 8.038 1.00 91.25 86 PRO A C 1
ATOM 691 O O . PRO A 1 86 ? 17.457 3.466 7.966 1.00 91.25 86 PRO A O 1
ATOM 694 N N . GLN A 1 87 ? 17.102 5.425 9.010 1.00 92.00 87 GLN A N 1
ATOM 695 C CA . GLN A 1 87 ? 16.274 4.847 10.078 1.00 92.00 87 GLN A CA 1
ATOM 696 C C . GLN A 1 87 ? 15.003 4.176 9.530 1.00 92.00 87 GLN A C 1
ATOM 698 O O . GLN A 1 87 ? 14.432 3.290 10.163 1.00 92.00 87 GLN A O 1
ATOM 703 N N . THR A 1 88 ? 14.581 4.545 8.319 1.00 91.25 88 THR A N 1
ATOM 704 C CA . THR A 1 88 ? 13.441 3.952 7.612 1.00 91.25 88 THR A CA 1
ATOM 705 C C . THR A 1 88 ? 13.589 2.448 7.386 1.00 91.25 88 THR A C 1
ATOM 707 O O . THR A 1 88 ? 12.576 1.755 7.393 1.00 91.25 88 THR A O 1
ATOM 710 N N . ILE A 1 89 ? 14.811 1.911 7.262 1.00 93.00 89 ILE A N 1
ATOM 711 C CA . ILE A 1 89 ? 15.036 0.456 7.167 1.00 93.00 89 ILE A CA 1
ATOM 712 C C . ILE A 1 89 ? 14.533 -0.232 8.440 1.00 93.00 89 ILE A C 1
ATOM 714 O O . ILE A 1 89 ? 13.785 -1.207 8.379 1.00 93.00 89 ILE A O 1
ATOM 718 N N . ILE A 1 90 ? 14.912 0.310 9.600 1.00 93.81 90 ILE A N 1
ATOM 719 C CA . ILE A 1 90 ? 14.457 -0.180 10.904 1.00 93.81 90 ILE A CA 1
ATOM 720 C C . ILE A 1 90 ? 12.950 0.047 11.040 1.00 93.81 90 ILE A C 1
ATOM 722 O O . ILE A 1 90 ? 12.243 -0.858 11.471 1.00 93.81 90 ILE A O 1
ATOM 726 N N . GLY A 1 91 ? 12.446 1.207 10.608 1.00 96.25 91 GLY A N 1
ATOM 727 C CA . GLY A 1 91 ? 11.014 1.519 10.612 1.00 96.25 91 GLY A CA 1
ATOM 728 C C . GLY A 1 91 ? 10.172 0.480 9.865 1.00 96.25 91 GLY A C 1
ATOM 729 O O . GLY A 1 91 ? 9.166 0.008 10.398 1.00 96.25 91 GLY A O 1
ATOM 730 N N . TRP A 1 92 ? 10.609 0.051 8.679 1.00 96.62 92 TRP A N 1
ATOM 731 C CA . TRP A 1 92 ? 9.949 -1.020 7.929 1.00 96.62 92 TRP A CA 1
ATOM 732 C C . TRP A 1 92 ? 9.970 -2.354 8.673 1.00 96.62 92 TRP A C 1
ATOM 734 O O . TRP A 1 92 ? 8.933 -3.005 8.792 1.00 96.62 92 TRP A O 1
ATOM 744 N N . GLN A 1 93 ? 11.128 -2.753 9.204 1.00 96.88 93 GLN A N 1
ATOM 745 C CA . GLN A 1 93 ? 11.249 -4.010 9.946 1.00 96.88 93 GLN A CA 1
ATOM 746 C C . GLN A 1 93 ? 10.362 -4.024 11.195 1.00 96.88 93 GLN A C 1
ATOM 748 O O . GLN A 1 93 ? 9.688 -5.021 11.453 1.00 96.88 93 GLN A O 1
ATOM 753 N N . VAL A 1 94 ? 10.341 -2.923 11.950 1.00 97.31 94 VAL A N 1
ATOM 754 C CA . VAL A 1 94 ? 9.481 -2.762 13.128 1.00 97.31 94 VAL A CA 1
ATOM 755 C C . VAL A 1 94 ? 8.016 -2.819 12.718 1.00 97.31 94 VAL A C 1
ATOM 757 O O . VAL A 1 94 ? 7.269 -3.589 13.303 1.00 97.31 94 VAL A O 1
ATOM 760 N N . THR A 1 95 ? 7.610 -2.090 11.675 1.00 97.75 95 THR A N 1
ATOM 761 C CA . THR A 1 95 ? 6.217 -2.087 11.196 1.00 97.75 95 THR A CA 1
ATOM 762 C C . THR A 1 95 ? 5.746 -3.494 10.832 1.00 97.75 95 THR A C 1
ATOM 764 O O . THR A 1 95 ? 4.696 -3.928 11.299 1.00 97.75 95 THR A O 1
ATOM 767 N N . ILE A 1 96 ? 6.537 -4.233 10.046 1.00 98.06 96 ILE A N 1
ATOM 768 C CA . ILE A 1 96 ? 6.191 -5.599 9.633 1.00 98.06 96 ILE A CA 1
ATOM 769 C C . ILE A 1 96 ? 6.090 -6.525 10.852 1.00 98.06 96 ILE A C 1
ATOM 771 O O . ILE A 1 96 ? 5.090 -7.225 10.998 1.00 98.06 96 ILE A O 1
ATOM 775 N N . LYS A 1 97 ? 7.084 -6.502 11.751 1.00 98.12 97 LYS A N 1
ATOM 776 C CA . LYS A 1 97 ? 7.070 -7.317 12.978 1.00 98.12 97 LYS A CA 1
ATOM 777 C C . LYS A 1 97 ? 5.864 -6.996 13.858 1.00 98.12 97 LYS A C 1
ATOM 779 O O . LYS A 1 97 ? 5.176 -7.915 14.285 1.00 98.12 97 LYS A O 1
ATOM 784 N N . SER A 1 98 ? 5.577 -5.716 14.079 1.00 98.06 98 SER A N 1
ATOM 785 C CA . SER A 1 98 ? 4.446 -5.277 14.894 1.00 98.06 98 SER A CA 1
ATOM 786 C C . SER A 1 98 ? 3.111 -5.722 14.308 1.00 98.06 98 SER A C 1
ATOM 788 O O . SER A 1 98 ? 2.254 -6.166 15.059 1.00 98.06 98 SER A O 1
ATOM 790 N N . VAL A 1 99 ? 2.929 -5.657 12.983 1.00 98.12 99 VAL A N 1
ATOM 791 C CA . VAL A 1 99 ? 1.701 -6.149 12.333 1.00 98.12 99 VAL A CA 1
ATOM 792 C C . VAL A 1 99 ? 1.557 -7.663 12.485 1.00 98.12 99 VAL A C 1
ATOM 794 O O . VAL A 1 99 ? 0.465 -8.125 12.804 1.00 98.12 99 VAL A O 1
ATOM 797 N N . LEU A 1 100 ? 2.638 -8.426 12.296 1.00 98.12 100 LEU A N 1
ATOM 798 C CA . LEU A 1 100 ? 2.630 -9.882 12.472 1.00 98.12 100 LEU A CA 1
ATOM 799 C C . LEU A 1 100 ? 2.285 -10.272 13.918 1.00 98.12 100 LEU A C 1
ATOM 801 O O . LEU A 1 100 ? 1.386 -11.079 14.129 1.00 98.12 100 LEU A O 1
ATOM 805 N N . MET A 1 101 ? 2.946 -9.654 14.901 1.00 98.19 101 MET A N 1
ATOM 806 C CA . MET A 1 101 ? 2.702 -9.905 16.327 1.00 98.19 101 MET A CA 1
ATOM 807 C C . MET A 1 101 ? 1.297 -9.479 16.758 1.00 98.19 101 MET A C 1
ATOM 809 O O . MET A 1 101 ? 0.620 -10.214 17.468 1.00 98.19 101 MET A O 1
ATOM 813 N N . LEU A 1 102 ? 0.838 -8.305 16.310 1.00 98.25 102 LEU A N 1
ATOM 814 C CA . LEU A 1 102 ? -0.512 -7.825 16.594 1.00 98.25 102 LEU A CA 1
ATOM 815 C C . LEU A 1 102 ? -1.560 -8.783 16.029 1.00 98.25 102 LEU A C 1
ATOM 817 O O . LEU A 1 102 ? -2.555 -9.064 16.688 1.00 98.25 102 LEU A O 1
ATOM 821 N N . TRP A 1 103 ? -1.360 -9.268 14.804 1.00 98.06 103 TRP A N 1
ATOM 822 C CA . TRP A 1 103 ? -2.296 -10.198 14.193 1.00 98.06 103 TRP A CA 1
ATOM 823 C C . TRP A 1 103 ? -2.349 -11.540 14.927 1.00 98.06 103 TRP A C 1
ATOM 825 O O . TRP A 1 103 ? -3.442 -12.054 15.162 1.00 98.06 103 TRP A O 1
ATOM 835 N N . ASP A 1 104 ? -1.194 -12.081 15.313 1.00 97.38 104 ASP A N 1
ATOM 836 C CA . ASP A 1 104 ? -1.113 -13.314 16.099 1.00 97.38 104 ASP A CA 1
ATOM 837 C C . ASP A 1 104 ? -1.900 -13.183 17.414 1.00 97.38 104 ASP A C 1
ATOM 839 O O . ASP A 1 104 ? -2.815 -13.964 17.671 1.00 97.38 104 ASP A O 1
ATOM 843 N N . GLU A 1 105 ? -1.659 -12.104 18.162 1.00 98.00 105 GLU A N 1
ATOM 844 C CA . GLU A 1 105 ? -2.364 -11.795 19.410 1.00 98.00 105 GLU A CA 1
ATOM 845 C C . GLU A 1 105 ? -3.883 -11.665 19.196 1.00 98.00 105 GLU A C 1
ATOM 847 O O . GLU A 1 105 ? -4.679 -12.334 19.855 1.00 98.00 105 GLU A O 1
ATOM 852 N N . LEU A 1 106 ? -4.311 -10.840 18.234 1.00 97.88 106 LEU A N 1
ATOM 853 C CA . LEU A 1 106 ? -5.732 -10.597 17.963 1.00 97.88 106 LEU A CA 1
ATOM 854 C C . LEU A 1 106 ? -6.469 -11.863 17.508 1.00 97.88 106 LEU A C 1
ATOM 856 O O . LEU A 1 106 ? -7.618 -12.092 17.896 1.00 97.88 106 LEU A O 1
ATOM 860 N N . SER A 1 107 ? -5.835 -12.671 16.660 1.00 96.62 107 SER A N 1
ATOM 861 C CA . SER A 1 107 ? -6.470 -13.847 16.065 1.00 96.62 107 SER A CA 1
ATOM 862 C C . SER A 1 107 ? -6.525 -15.043 17.017 1.00 96.62 107 SER A C 1
ATOM 864 O O . SER A 1 107 ? -7.512 -15.789 16.970 1.00 96.62 107 SER A O 1
ATOM 866 N N . ASN A 1 108 ? -5.523 -15.210 17.886 1.00 96.44 108 ASN A N 1
ATOM 867 C CA . ASN A 1 108 ? -5.444 -16.324 18.833 1.00 96.44 108 ASN A CA 1
ATOM 868 C C . ASN A 1 108 ? -6.143 -16.027 20.165 1.00 96.44 108 ASN A C 1
ATOM 870 O O . ASN A 1 108 ? -6.799 -16.920 20.696 1.00 96.44 108 ASN A O 1
ATOM 874 N N . ASN A 1 109 ? -6.060 -14.790 20.672 1.00 97.44 109 ASN A N 1
ATOM 875 C CA . ASN A 1 109 ? -6.533 -14.456 22.023 1.00 97.44 109 ASN A CA 1
ATOM 876 C C . ASN A 1 109 ? -7.845 -13.651 22.049 1.00 97.44 109 ASN A C 1
ATOM 878 O O . ASN A 1 109 ? -8.501 -13.610 23.087 1.00 97.44 109 ASN A O 1
ATOM 882 N N . TYR A 1 110 ? -8.251 -13.025 20.935 1.00 96.50 110 TYR A N 1
ATOM 883 C CA . TYR A 1 110 ? -9.419 -12.124 20.889 1.00 96.50 110 TYR A CA 1
ATOM 884 C C . TYR A 1 110 ? -10.442 -12.466 19.791 1.00 96.50 110 TYR A C 1
ATOM 886 O O . TYR A 1 110 ? -11.316 -11.654 19.488 1.00 96.50 110 TYR A O 1
ATOM 894 N N . ASP A 1 111 ? -10.339 -13.647 19.172 1.00 94.81 111 ASP A N 1
ATOM 895 C CA . ASP A 1 111 ? -11.259 -14.138 18.133 1.00 94.81 111 ASP A CA 1
ATOM 896 C C . ASP A 1 111 ? -11.443 -13.206 16.918 1.00 94.81 111 ASP A C 1
ATOM 898 O O . ASP A 1 111 ? -12.461 -13.245 16.212 1.00 94.81 111 ASP A O 1
ATOM 902 N N . PHE A 1 112 ? -10.432 -12.389 16.602 1.00 97.00 112 PHE A N 1
ATOM 903 C CA . PHE A 1 112 ? -10.471 -11.573 15.392 1.00 97.00 112 PHE A CA 1
ATOM 904 C C . PHE A 1 112 ? -10.429 -12.465 14.148 1.00 97.00 112 PHE A C 1
ATOM 906 O O . PHE A 1 112 ? -9.534 -13.286 13.953 1.00 97.00 112 PHE A O 1
ATOM 913 N N . LYS A 1 113 ? -11.404 -12.261 13.256 1.00 96.25 113 LYS A N 1
ATOM 914 C CA . LYS A 1 113 ? -11.495 -12.979 11.974 1.00 96.25 113 LYS A CA 1
ATOM 915 C C . LYS A 1 113 ? -10.608 -12.371 10.895 1.00 96.25 113 LYS A C 1
ATOM 917 O O . LYS A 1 113 ? -10.212 -13.074 9.970 1.00 96.25 113 LYS A O 1
ATOM 922 N N . PHE A 1 114 ? -10.327 -11.073 10.992 1.00 96.31 114 PHE A N 1
ATOM 923 C CA . PHE A 1 114 ? -9.494 -10.358 10.035 1.00 96.31 114 PHE A CA 1
ATOM 924 C C . PHE A 1 114 ? -8.909 -9.065 10.613 1.00 96.31 1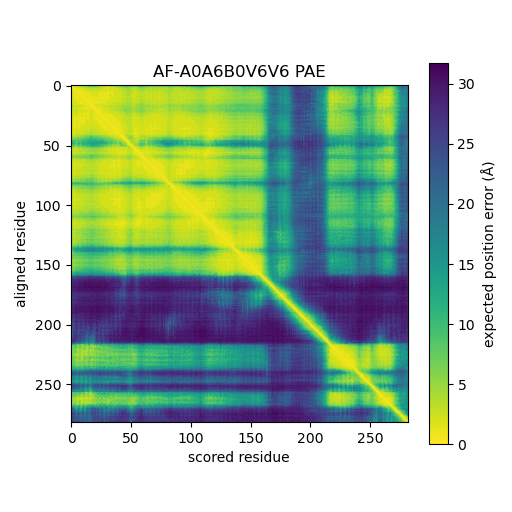14 PHE A C 1
ATOM 926 O O . PHE A 1 114 ? -9.415 -8.535 11.604 1.00 96.31 114 PHE A O 1
ATOM 933 N N . LEU A 1 115 ? -7.892 -8.521 9.942 1.00 96.06 115 LEU A N 1
ATOM 934 C CA . LEU A 1 115 ? -7.264 -7.237 10.246 1.00 96.06 115 LEU A CA 1
ATOM 935 C C . LEU A 1 115 ? -7.135 -6.377 8.981 1.00 96.06 115 LEU A C 1
ATOM 937 O O . LEU A 1 115 ? -6.581 -6.802 7.968 1.00 96.06 115 LEU A O 1
ATOM 941 N N . LEU A 1 116 ? -7.640 -5.143 9.063 1.00 96.12 116 LEU A N 1
ATOM 942 C CA . LEU A 1 116 ? -7.498 -4.115 8.027 1.00 96.12 116 LEU A CA 1
ATOM 943 C C . LEU A 1 116 ? -6.322 -3.203 8.374 1.00 96.12 116 LEU A C 1
ATOM 945 O O . LEU A 1 116 ? -6.434 -2.358 9.265 1.00 96.12 116 LEU A O 1
ATOM 949 N N . THR A 1 117 ? -5.211 -3.347 7.657 1.00 95.44 117 THR A N 1
ATOM 950 C CA . THR A 1 117 ? -3.951 -2.657 7.981 1.00 95.44 117 THR A CA 1
ATOM 951 C C . THR A 1 117 ? -4.027 -1.144 7.775 1.00 95.44 117 THR A C 1
ATOM 953 O O . THR A 1 117 ? -3.358 -0.406 8.497 1.00 95.44 117 THR A O 1
ATOM 956 N N . ARG A 1 118 ? -4.948 -0.650 6.927 1.00 94.25 118 ARG A N 1
ATOM 957 C CA . ARG A 1 118 ? -5.256 0.790 6.796 1.00 94.25 118 ARG A CA 1
ATOM 958 C C . ARG A 1 118 ? -5.581 1.456 8.136 1.00 94.25 118 ARG A C 1
ATOM 960 O O . ARG A 1 118 ? -5.315 2.639 8.323 1.00 94.25 118 ARG A O 1
ATOM 967 N N . ARG A 1 119 ? -6.194 0.715 9.068 1.00 93.38 119 ARG A N 1
ATOM 968 C CA . ARG A 1 119 ? -6.631 1.246 10.373 1.00 93.38 119 ARG A CA 1
ATOM 969 C C . ARG A 1 119 ? -5.484 1.457 11.360 1.00 93.38 119 ARG A C 1
ATOM 971 O O . ARG A 1 119 ? -5.707 2.070 12.395 1.00 93.38 119 ARG A O 1
ATOM 978 N N . LEU A 1 120 ? -4.289 0.964 11.042 1.00 95.25 120 LEU A N 1
ATOM 979 C CA . LEU A 1 120 ? -3.090 1.095 11.871 1.00 95.25 120 LEU A CA 1
ATOM 980 C C . LEU A 1 120 ? -2.246 2.326 11.496 1.00 95.25 120 LEU A C 1
ATOM 982 O O . LEU A 1 120 ? -1.201 2.562 12.092 1.00 95.25 120 LEU A O 1
ATOM 986 N N . GLN A 1 121 ? -2.675 3.095 10.492 1.00 91.06 121 GLN A N 1
ATOM 987 C CA . GLN A 1 121 ? -1.944 4.241 9.952 1.00 91.06 121 GLN A CA 1
ATOM 988 C C . GLN A 1 121 ? -2.480 5.568 10.503 1.00 91.06 121 GLN A C 1
ATOM 990 O O . GLN A 1 121 ? -3.619 5.656 10.964 1.00 91.06 121 GLN A O 1
ATOM 995 N N . GLN A 1 122 ? -1.664 6.621 10.415 1.00 92.12 122 GLN A N 1
ATOM 996 C CA . GLN A 1 122 ? -2.000 7.956 10.923 1.00 92.12 122 GLN A CA 1
ATOM 997 C C . GLN A 1 122 ? -2.833 8.798 9.942 1.00 92.12 122 GLN A C 1
ATOM 999 O O . GLN A 1 122 ? -3.348 9.842 10.330 1.00 92.12 122 GLN A O 1
ATOM 1004 N N . ASP A 1 123 ? -3.067 8.346 8.707 1.00 88.12 123 ASP A N 1
ATOM 1005 C CA . ASP A 1 123 ? -3.835 9.101 7.708 1.00 88.12 123 ASP A CA 1
ATOM 1006 C C . ASP A 1 123 ? -5.216 9.589 8.185 1.00 88.12 123 ASP A C 1
ATOM 1008 O O . ASP A 1 123 ? -5.600 10.702 7.828 1.00 88.12 123 ASP A O 1
ATOM 1012 N N . PRO A 1 124 ? -6.017 8.839 8.975 1.00 85.12 124 PRO A N 1
ATOM 1013 C CA . PRO A 1 124 ? -7.267 9.379 9.510 1.00 85.12 124 PRO A CA 1
ATOM 1014 C C . PRO A 1 124 ? -7.058 10.634 10.369 1.00 85.12 124 PRO A C 1
ATOM 1016 O O . PRO A 1 124 ? -7.893 11.537 10.323 1.00 85.12 124 PRO A O 1
ATOM 1019 N N . LEU A 1 125 ? -5.949 10.708 11.111 1.00 88.75 125 LEU A N 1
ATOM 1020 C CA . LEU A 1 125 ? -5.559 11.882 11.890 1.00 88.75 125 LEU A CA 1
ATOM 1021 C C . LEU A 1 125 ? -5.108 13.025 10.971 1.00 88.75 125 LEU A C 1
ATOM 1023 O O . LEU A 1 125 ? -5.572 14.154 11.123 1.00 88.75 125 LEU A O 1
ATOM 1027 N N . GLU A 1 126 ? -4.286 12.735 9.962 1.00 88.44 126 GLU A N 1
ATOM 1028 C CA . GLU A 1 126 ? -3.865 13.737 8.973 1.00 88.44 126 GLU A CA 1
ATOM 1029 C C . GLU A 1 126 ? -5.054 14.331 8.207 1.00 88.44 126 GLU A C 1
ATOM 1031 O O . GLU A 1 126 ? -5.110 15.540 7.973 1.00 88.44 126 GLU A O 1
ATOM 1036 N N . ASN A 1 127 ? -6.054 13.505 7.891 1.00 87.00 127 ASN A N 1
ATOM 1037 C CA . ASN A 1 127 ? -7.307 13.940 7.281 1.00 87.00 127 ASN A CA 1
ATOM 1038 C C . ASN A 1 127 ? -8.096 14.889 8.195 1.00 87.00 127 ASN A C 1
ATOM 1040 O O . ASN A 1 127 ? -8.713 15.832 7.700 1.00 87.00 127 ASN A O 1
ATOM 1044 N N . ILE A 1 128 ? -8.070 14.682 9.519 1.00 88.31 128 ILE A N 1
ATOM 1045 C CA . ILE A 1 128 ? -8.669 15.624 10.479 1.00 88.31 128 ILE A CA 1
ATOM 1046 C C . ILE A 1 128 ? -7.928 16.960 10.423 1.00 88.31 128 ILE A C 1
ATOM 1048 O O . ILE A 1 128 ? -8.572 18.003 10.316 1.00 88.31 128 ILE A O 1
ATOM 1052 N N . PHE A 1 129 ? -6.593 16.952 10.422 1.00 88.56 129 PHE A N 1
ATOM 1053 C CA . PHE A 1 129 ? -5.813 18.186 10.300 1.00 88.56 129 PHE A CA 1
ATOM 1054 C C . PHE A 1 129 ? -6.074 18.909 8.973 1.00 88.56 129 PHE A C 1
ATOM 1056 O O . PHE A 1 129 ? -6.219 20.131 8.952 1.00 88.56 129 PHE A O 1
ATOM 1063 N N . GLY A 1 130 ? -6.185 18.163 7.872 1.00 87.88 130 GLY A N 1
ATOM 1064 C CA . GLY A 1 130 ? -6.563 18.697 6.565 1.00 87.88 130 GLY A CA 1
ATOM 1065 C C . GLY A 1 130 ? -7.942 19.355 6.586 1.00 87.88 130 GLY A C 1
ATOM 1066 O O . GLY A 1 130 ? -8.080 20.485 6.126 1.00 87.88 130 GLY A O 1
ATOM 1067 N N . ALA A 1 131 ? -8.935 18.696 7.186 1.00 87.19 131 ALA A N 1
ATOM 1068 C CA . ALA A 1 131 ? -10.280 19.246 7.330 1.00 87.19 131 ALA A CA 1
ATOM 1069 C C . ALA A 1 131 ? -10.290 20.542 8.156 1.00 87.19 131 ALA A C 1
ATOM 1071 O O . ALA A 1 131 ? -10.934 21.508 7.756 1.00 87.19 131 ALA A O 1
ATOM 1072 N N . ILE A 1 132 ? -9.538 20.599 9.263 1.00 88.12 132 ILE A N 1
ATOM 1073 C CA . ILE A 1 132 ? -9.412 21.818 10.080 1.00 88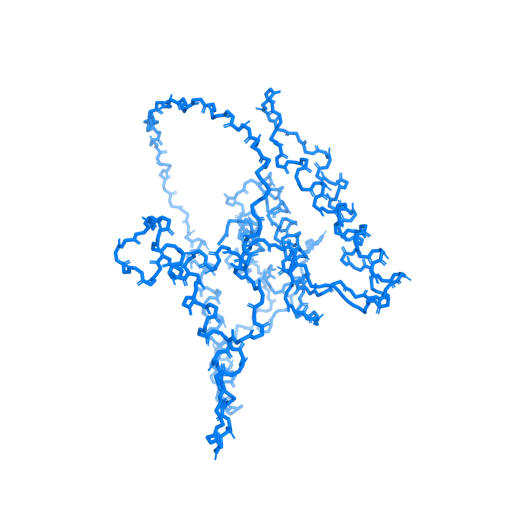.12 132 ILE A CA 1
ATOM 1074 C C . ILE A 1 132 ? -8.810 22.962 9.256 1.00 88.12 132 ILE A C 1
ATOM 1076 O O . ILE A 1 132 ? -9.352 24.063 9.267 1.00 88.12 132 ILE A O 1
ATOM 1080 N N . ARG A 1 133 ? -7.730 22.710 8.504 1.00 89.12 133 ARG A N 1
ATOM 1081 C CA . ARG A 1 133 ? -7.117 23.729 7.632 1.00 89.12 133 ARG A CA 1
ATOM 1082 C C . ARG A 1 133 ? -8.087 24.220 6.555 1.00 89.12 133 ARG A C 1
ATOM 1084 O O . ARG A 1 133 ? -8.201 25.420 6.345 1.00 89.12 133 ARG A O 1
ATOM 1091 N N . GLN A 1 134 ? -8.834 23.314 5.921 1.00 88.56 134 GLN A N 1
ATOM 1092 C CA . GLN A 1 134 ? -9.825 23.667 4.894 1.00 88.56 134 GLN A CA 1
ATOM 1093 C C . GLN A 1 134 ? -10.949 24.566 5.429 1.00 88.56 134 GLN A C 1
ATOM 1095 O O . GLN A 1 134 ? -11.441 25.426 4.702 1.00 88.56 134 GLN A O 1
ATOM 1100 N N . MET A 1 135 ? -11.343 24.410 6.696 1.00 86.19 135 MET A N 1
ATOM 1101 C CA . MET A 1 135 ? -12.371 25.256 7.316 1.00 86.19 135 MET A CA 1
ATOM 1102 C C . MET A 1 135 ? -11.955 26.725 7.463 1.00 86.19 135 MET A C 1
ATOM 1104 O O . MET A 1 135 ? -12.816 27.582 7.637 1.00 86.19 135 MET A O 1
ATOM 1108 N N . LEU A 1 136 ? -10.656 27.021 7.411 1.00 85.31 136 LEU A N 1
ATOM 1109 C CA . LEU A 1 136 ? -10.116 28.368 7.600 1.00 85.31 136 LEU A CA 1
ATOM 1110 C C . LEU A 1 136 ? -9.819 29.080 6.270 1.00 85.31 136 LEU A C 1
ATOM 1112 O O . LEU A 1 136 ? -9.175 30.131 6.259 1.00 85.31 136 LEU A O 1
ATOM 1116 N N . GLY A 1 137 ? -10.288 28.519 5.150 1.00 85.44 137 GLY A N 1
ATOM 1117 C CA . GLY A 1 137 ? -10.104 29.083 3.816 1.00 85.44 137 GLY A CA 1
ATOM 1118 C C . GLY A 1 137 ? -8.624 29.184 3.451 1.00 85.44 137 GLY A C 1
ATOM 1119 O O . GLY A 1 137 ? -7.936 28.174 3.337 1.00 85.44 137 GLY A O 1
ATOM 1120 N N . CYS A 1 138 ? -8.130 30.410 3.274 1.00 84.62 138 CYS A N 1
ATOM 1121 C CA . CYS A 1 138 ? -6.737 30.668 2.901 1.00 84.62 138 CYS A CA 1
ATOM 1122 C C . CYS A 1 138 ? -5.743 30.522 4.066 1.00 84.62 138 CYS A C 1
ATOM 1124 O O . CYS A 1 138 ? -4.536 30.540 3.832 1.00 84.62 138 CYS A O 1
ATOM 1126 N N . AS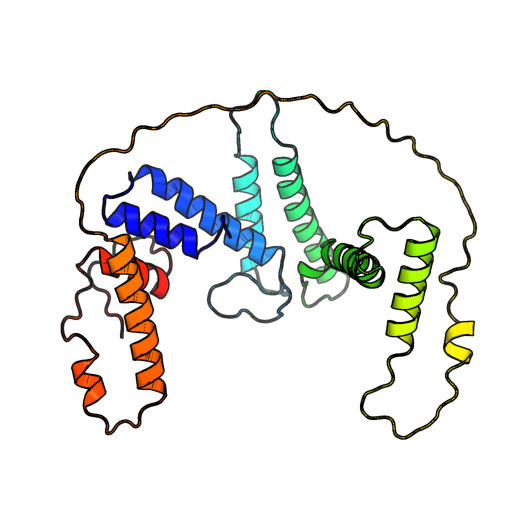N A 1 139 ? -6.209 30.394 5.314 1.00 83.56 139 ASN A N 1
ATOM 1127 C CA . ASN A 1 139 ? -5.314 30.224 6.456 1.00 83.56 139 ASN A CA 1
ATOM 1128 C C . ASN A 1 139 ? -4.929 28.749 6.646 1.00 83.56 139 ASN A C 1
ATOM 1130 O O . ASN A 1 139 ? -5.635 27.970 7.287 1.00 83.56 139 ASN A O 1
ATOM 1134 N N . THR A 1 140 ? -3.767 28.377 6.117 1.00 86.06 140 THR A N 1
ATOM 1135 C CA . THR A 1 140 ? -3.227 27.014 6.188 1.00 86.06 140 THR A CA 1
ATOM 1136 C C . THR A 1 140 ? -2.526 26.690 7.510 1.00 86.06 140 THR A C 1
ATOM 1138 O O . THR A 1 140 ? -2.236 25.517 7.754 1.00 86.06 140 THR A O 1
ATOM 1141 N N . ASN A 1 141 ? -2.294 27.682 8.380 1.00 91.81 141 ASN A N 1
ATOM 1142 C CA . ASN A 1 141 ? -1.604 27.515 9.660 1.00 91.81 141 ASN A CA 1
ATOM 1143 C C . ASN A 1 141 ? -2.479 27.994 10.840 1.00 91.81 141 ASN A C 1
ATOM 1145 O O . ASN A 1 141 ? -2.349 29.137 11.288 1.00 91.81 141 ASN A O 1
ATOM 1149 N N . PRO A 1 142 ? -3.406 27.153 11.337 1.00 89.88 142 PRO A N 1
ATOM 1150 C CA . PRO A 1 142 ? -4.274 27.514 12.452 1.00 89.88 142 PRO A CA 1
ATOM 1151 C C . PRO A 1 142 ? -3.481 27.814 13.726 1.00 89.88 142 PRO A C 1
ATOM 1153 O O . PRO A 1 142 ? -2.619 27.034 14.126 1.00 89.88 142 PRO A O 1
ATOM 1156 N N . ASN A 1 143 ? -3.851 28.879 14.437 1.00 93.31 143 ASN A N 1
ATOM 1157 C CA . ASN A 1 143 ? -3.443 29.033 15.834 1.00 93.31 143 ASN A CA 1
ATOM 1158 C C . ASN A 1 143 ? -4.221 28.064 16.749 1.00 93.31 143 ASN A C 1
ATOM 1160 O O . ASN A 1 143 ? -5.212 27.454 16.340 1.00 93.31 143 ASN A O 1
ATOM 1164 N N . VAL A 1 144 ? -3.803 27.946 18.012 1.00 95.69 144 VAL A N 1
ATOM 1165 C CA . VAL A 1 144 ? -4.398 27.011 18.988 1.00 95.69 144 VAL A CA 1
ATOM 1166 C C . VAL A 1 144 ? -5.916 27.198 19.134 1.00 95.69 144 VAL A C 1
ATOM 1168 O O . VAL A 1 144 ? -6.656 26.214 19.183 1.00 95.69 144 VAL A O 1
ATOM 1171 N N . ASN A 1 145 ? -6.409 28.441 19.128 1.00 94.38 145 ASN A N 1
ATOM 1172 C CA . ASN A 1 145 ? -7.842 28.733 19.248 1.00 94.38 145 ASN A CA 1
ATOM 1173 C C . ASN A 1 145 ? -8.618 28.298 17.998 1.00 94.38 145 ASN A C 1
ATOM 1175 O O . ASN A 1 145 ? -9.679 27.680 18.107 1.00 94.38 145 ASN A O 1
ATOM 1179 N N . GLN A 1 146 ? -8.078 28.578 16.811 1.00 93.31 146 GLN A N 1
ATOM 1180 C CA . GLN A 1 146 ? -8.661 28.169 15.531 1.00 93.31 146 GLN A CA 1
ATOM 1181 C C . GLN A 1 146 ? -8.679 26.647 15.389 1.00 93.31 146 GLN A C 1
ATOM 1183 O O . GLN A 1 146 ? -9.697 26.081 14.993 1.00 93.31 146 GLN A O 1
ATOM 1188 N N . PHE A 1 147 ? -7.590 25.978 15.773 1.00 93.88 147 PHE A N 1
ATOM 1189 C CA . PHE A 1 147 ? -7.508 24.523 15.780 1.00 93.88 147 PHE A CA 1
ATOM 1190 C C . PHE A 1 147 ? -8.529 23.911 16.744 1.00 93.88 147 PHE A C 1
ATOM 1192 O O . PHE A 1 147 ? -9.295 23.031 16.357 1.00 93.88 147 PHE A O 1
ATOM 1199 N N . THR A 1 148 ? -8.598 24.423 17.977 1.00 93.75 148 THR A N 1
ATOM 1200 C CA . THR A 1 148 ? -9.553 23.966 18.998 1.00 93.75 148 THR A CA 1
ATOM 1201 C C . THR A 1 148 ? -10.995 24.148 18.530 1.00 93.75 148 THR A C 1
ATOM 1203 O O . THR A 1 148 ? -11.815 23.240 18.673 1.00 93.75 148 THR A O 1
ATOM 1206 N N . SER A 1 149 ? -11.311 25.302 17.937 1.00 92.19 149 SER A N 1
ATOM 1207 C CA . SER A 1 149 ? -12.631 25.578 17.365 1.00 92.19 149 SER A CA 1
ATOM 1208 C C . SER A 1 149 ? -12.959 24.624 16.210 1.00 92.19 149 SER A C 1
ATOM 1210 O O . SER A 1 149 ? -14.029 24.015 16.196 1.00 92.19 149 SER A O 1
ATOM 1212 N N . GLY A 1 150 ? -12.011 24.407 15.292 1.00 91.25 150 GLY A N 1
ATOM 1213 C CA . GLY A 1 150 ? -12.158 23.470 14.178 1.00 91.25 150 GLY A CA 1
ATOM 1214 C C . GLY A 1 150 ? -12.381 22.029 14.640 1.00 91.25 150 GLY A C 1
ATOM 1215 O O . GLY A 1 150 ? -13.290 21.358 14.154 1.00 91.25 150 GLY A O 1
ATOM 1216 N N . LEU A 1 151 ? -11.620 21.565 15.633 1.00 91.62 151 LEU A N 1
ATOM 1217 C CA . LEU A 1 151 ? -11.773 20.227 16.204 1.00 91.62 151 LEU A CA 1
ATOM 1218 C C . LEU A 1 151 ? -13.140 20.050 16.881 1.00 91.62 151 LEU A C 1
ATOM 1220 O O . LEU A 1 151 ? -13.828 19.061 16.613 1.00 91.62 151 LEU A O 1
ATOM 1224 N N . LYS A 1 152 ? -13.569 21.023 17.701 1.00 90.56 152 LYS A N 1
ATOM 1225 C CA . LYS A 1 152 ? -14.909 21.036 18.316 1.00 90.56 152 LYS A CA 1
ATOM 1226 C C . LYS A 1 152 ? -15.999 20.972 17.252 1.00 90.56 152 LYS A C 1
ATOM 1228 O O . LYS A 1 152 ? -16.907 20.151 17.349 1.00 90.56 152 LYS A O 1
ATOM 1233 N N . HIS A 1 153 ? -15.881 21.787 16.209 1.00 88.50 153 HIS A N 1
ATOM 1234 C CA . HIS A 1 153 ? -16.840 21.819 15.113 1.00 88.50 153 HIS A CA 1
ATOM 1235 C C . HIS A 1 153 ? -16.908 20.484 14.355 1.00 88.50 153 HIS A C 1
ATOM 1237 O O . HIS A 1 153 ? -18.005 20.005 14.076 1.00 88.50 153 HIS A O 1
ATOM 1243 N N . ILE A 1 154 ? -15.770 19.842 14.058 1.00 86.94 154 ILE A N 1
ATOM 1244 C CA . ILE A 1 154 ? -15.743 18.502 13.445 1.00 86.94 154 ILE A CA 1
ATOM 1245 C C . ILE A 1 154 ? -16.431 17.476 14.350 1.00 86.94 154 ILE A C 1
ATOM 1247 O O . ILE A 1 154 ? -17.222 16.669 13.853 1.00 86.94 154 ILE A O 1
ATOM 1251 N N . GLY A 1 155 ? -16.147 17.506 15.656 1.00 84.19 155 GLY A N 1
ATOM 1252 C CA . GLY A 1 155 ? -16.765 16.621 16.645 1.00 84.19 155 GLY A CA 1
ATOM 1253 C C . GLY A 1 155 ? -18.285 16.766 16.665 1.00 84.19 155 GLY A C 1
ATOM 1254 O O . GLY A 1 155 ? -18.996 15.791 16.429 1.00 84.19 155 GLY A O 1
ATOM 1255 N N . ILE A 1 156 ? -18.774 17.999 16.831 1.00 84.06 156 ILE A N 1
ATOM 1256 C CA . ILE A 1 156 ? -20.203 18.335 16.785 1.00 84.06 156 ILE A CA 1
ATOM 1257 C C . ILE A 1 156 ? -20.800 17.860 15.456 1.00 84.06 156 ILE A C 1
ATOM 1259 O O . ILE A 1 156 ? -21.712 17.043 15.444 1.00 84.06 156 ILE A O 1
ATOM 1263 N N . LYS A 1 157 ? -20.244 18.261 14.311 1.00 81.44 157 LYS A N 1
ATOM 1264 C CA . LYS A 1 157 ? -20.775 17.877 12.993 1.00 81.44 157 LYS A CA 1
ATOM 1265 C C . LYS A 1 157 ? -20.895 16.362 12.808 1.00 81.44 157 LYS A C 1
ATOM 1267 O O . LYS A 1 157 ? -21.840 15.906 12.168 1.00 81.44 157 LYS A O 1
ATOM 1272 N N . LYS A 1 158 ? -19.942 15.576 13.320 1.00 76.94 158 LYS A N 1
ATOM 1273 C CA . LYS A 1 158 ? -19.985 14.109 13.224 1.00 76.94 158 LYS A CA 1
ATOM 1274 C C . LYS A 1 158 ? -21.019 13.487 14.163 1.00 76.94 158 LYS A C 1
ATOM 1276 O O . LYS A 1 1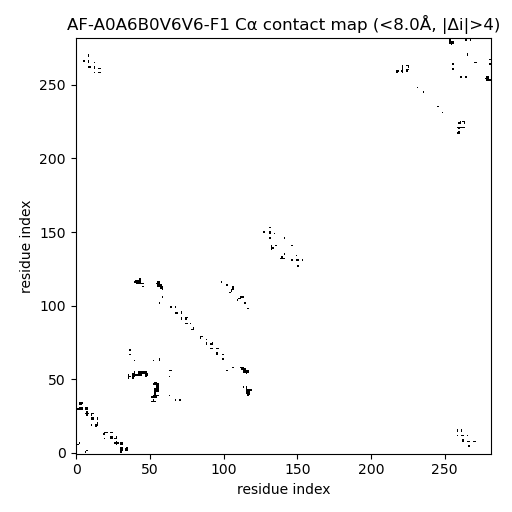58 ? -21.684 12.546 13.745 1.00 76.94 158 LYS A O 1
ATOM 1281 N N . LEU A 1 159 ? -21.166 14.010 15.378 1.00 75.25 159 LEU A N 1
ATOM 1282 C CA . LEU A 1 159 ? -22.127 13.518 16.372 1.00 75.25 159 LEU A CA 1
ATOM 1283 C C . LEU A 1 159 ? -23.574 13.912 16.037 1.00 75.25 159 LEU A C 1
ATOM 1285 O O . LEU A 1 159 ? -24.496 13.135 16.261 1.00 75.25 159 LEU A O 1
ATOM 1289 N N . PHE A 1 160 ? -23.769 15.083 15.430 1.00 69.31 160 PHE A N 1
ATOM 1290 C CA . PHE A 1 160 ? -25.076 15.617 15.035 1.00 69.31 160 PHE A CA 1
ATOM 1291 C C . PHE A 1 160 ? -25.536 15.185 13.636 1.00 69.31 160 PHE A C 1
ATOM 1293 O O . PHE A 1 160 ? -26.558 15.672 13.151 1.00 69.31 160 PHE A O 1
ATOM 1300 N N . ARG A 1 161 ? -24.832 14.262 12.962 1.00 58.94 161 ARG A N 1
ATOM 1301 C CA . ARG A 1 161 ? -25.359 13.657 11.730 1.00 58.94 161 ARG A CA 1
ATOM 1302 C C . ARG A 1 161 ? -26.617 12.850 12.062 1.00 58.94 161 ARG A C 1
ATOM 1304 O O . ARG A 1 161 ? -26.543 11.730 12.557 1.00 58.94 161 ARG A O 1
ATOM 1311 N N . LEU A 1 162 ? -27.776 13.442 11.782 1.00 53.28 162 LEU A N 1
ATOM 1312 C CA . LEU A 1 162 ? -29.067 12.763 11.769 1.00 53.28 162 LEU A CA 1
ATOM 1313 C C . LEU A 1 162 ? -29.036 11.630 10.730 1.00 53.28 162 LEU A C 1
ATOM 1315 O O . LEU A 1 162 ? -28.388 11.747 9.689 1.00 53.28 162 LEU A O 1
ATOM 1319 N N . SER A 1 163 ? -29.715 10.518 11.019 1.00 52.47 163 SER A N 1
ATOM 1320 C CA . SER A 1 163 ? -29.903 9.445 10.041 1.00 52.47 163 SER A CA 1
ATOM 1321 C C . SER A 1 163 ? -30.646 9.996 8.824 1.00 52.47 163 SER A C 1
ATOM 1323 O O . SER A 1 163 ? -31.660 10.665 9.007 1.00 52.47 163 SER A O 1
ATOM 1325 N N . ASN A 1 164 ? -30.211 9.654 7.608 1.00 51.38 164 ASN A N 1
ATOM 1326 C CA . ASN A 1 164 ? -30.820 10.128 6.354 1.00 51.38 164 ASN A CA 1
ATOM 1327 C C . ASN A 1 164 ? -32.335 9.832 6.202 1.00 51.38 164 ASN A C 1
ATOM 1329 O O . ASN A 1 164 ? -32.942 10.367 5.283 1.00 51.38 164 ASN A O 1
ATOM 1333 N N . ASN A 1 165 ? -32.946 9.023 7.083 1.00 51.03 165 ASN A N 1
ATOM 1334 C CA . ASN A 1 165 ? -34.343 8.575 6.996 1.00 51.03 165 ASN A CA 1
ATOM 1335 C C . ASN A 1 165 ? -35.213 8.914 8.234 1.00 51.03 165 ASN A C 1
ATOM 1337 O O . ASN A 1 165 ? -36.222 8.253 8.465 1.00 51.03 165 ASN A O 1
ATOM 1341 N N . GLY A 1 166 ? -34.840 9.886 9.073 1.00 45.78 166 GLY A N 1
ATOM 1342 C CA . GLY A 1 166 ? -35.610 10.208 10.286 1.00 45.78 166 GLY A CA 1
ATOM 1343 C C . GLY A 1 166 ? -36.615 11.346 10.088 1.00 45.78 166 GLY A C 1
ATOM 1344 O O . GLY A 1 166 ? -36.213 12.500 10.140 1.00 45.78 166 GLY A O 1
ATOM 1345 N N . ASN A 1 167 ? -37.908 11.042 9.937 1.00 50.12 167 ASN A N 1
ATOM 1346 C CA . ASN A 1 167 ? -39.014 12.023 9.980 1.00 50.12 167 ASN A CA 1
ATOM 1347 C C . ASN A 1 167 ? -39.475 12.338 11.421 1.00 50.12 167 ASN A C 1
ATOM 1349 O O . ASN A 1 167 ? -40.659 12.557 11.664 1.00 50.12 167 ASN A O 1
ATOM 1353 N N . VAL A 1 168 ? -38.568 12.307 12.397 1.00 46.62 168 VAL A N 1
ATOM 1354 C CA . VAL A 1 168 ? -38.903 12.540 13.807 1.00 46.62 168 VAL A CA 1
ATOM 1355 C C . VAL A 1 168 ? -37.996 13.643 14.330 1.00 46.62 168 VAL A C 1
ATOM 1357 O O . VAL A 1 168 ? -36.772 13.491 14.345 1.00 46.62 168 VAL A O 1
ATOM 1360 N N . GLU A 1 169 ? -38.605 14.767 14.705 1.00 51.12 169 GLU A N 1
ATOM 1361 C CA . GLU A 1 169 ? -37.964 15.761 15.558 1.00 51.12 169 GLU A CA 1
ATOM 1362 C C . GLU A 1 169 ? -37.708 15.095 16.905 1.00 51.12 169 GLU A C 1
ATOM 1364 O O . GLU A 1 169 ? -38.649 14.680 17.575 1.00 51.12 169 GLU A O 1
ATOM 1369 N N . ASP A 1 170 ? -36.439 14.945 17.270 1.00 45.59 170 ASP A N 1
ATOM 1370 C CA . ASP A 1 170 ? -36.085 14.457 18.594 1.00 45.59 170 ASP A CA 1
ATOM 1371 C C . ASP A 1 170 ? -34.989 15.342 19.179 1.00 45.59 170 ASP A C 1
ATOM 1373 O O . ASP A 1 170 ? -34.001 15.693 18.518 1.00 45.59 170 ASP A O 1
ATOM 1377 N N . GLU A 1 171 ? -35.219 15.755 20.416 1.00 51.16 171 GLU A N 1
ATOM 1378 C CA . GLU A 1 171 ? -34.528 16.816 21.133 1.00 51.16 171 GLU A CA 1
ATOM 1379 C C . GLU A 1 171 ? -33.147 16.316 21.605 1.00 51.16 171 GLU A C 1
ATOM 1381 O O . GLU A 1 171 ? -32.916 15.980 22.760 1.00 51.16 171 GLU A O 1
ATOM 1386 N N . LYS A 1 172 ? -32.178 16.230 20.681 1.00 49.38 172 LYS A N 1
ATOM 1387 C CA . LYS A 1 172 ? -30.821 15.678 20.917 1.00 49.38 172 LYS A CA 1
ATOM 1388 C C . LYS A 1 172 ? -29.888 16.572 21.753 1.00 49.38 172 LYS A C 1
ATOM 1390 O O . LYS A 1 172 ? -28.666 16.489 21.616 1.00 49.38 172 LYS A O 1
ATOM 1395 N N . ALA A 1 173 ? -30.429 17.435 22.611 1.00 51.97 173 ALA A N 1
ATOM 1396 C CA . ALA A 1 173 ? -29.633 18.288 23.494 1.00 51.97 173 ALA A CA 1
ATOM 1397 C C . ALA A 1 173 ? -28.870 17.477 24.563 1.00 51.97 173 ALA A C 1
ATOM 1399 O O . ALA A 1 173 ? -27.805 17.903 25.013 1.00 51.97 173 ALA A O 1
ATOM 1400 N N . ASP A 1 174 ? -29.357 16.286 24.923 1.00 50.12 174 ASP A N 1
ATOM 1401 C CA . ASP A 1 174 ? -28.742 15.448 25.962 1.00 50.12 174 ASP A CA 1
ATOM 1402 C C . ASP A 1 174 ? -27.463 14.722 25.506 1.00 50.12 174 ASP A C 1
ATOM 1404 O O . ASP A 1 174 ? -26.582 14.456 26.321 1.00 50.12 174 ASP A O 1
ATOM 1408 N N . LEU A 1 175 ? -27.259 14.532 24.195 1.00 50.94 175 LEU A N 1
ATOM 1409 C CA . LEU A 1 175 ? -26.026 13.954 23.626 1.00 50.94 175 LEU A CA 1
ATOM 1410 C C . LEU A 1 175 ? -24.781 14.823 23.886 1.00 50.94 175 LEU A C 1
ATOM 1412 O O . LEU A 1 175 ? -23.660 14.317 23.907 1.00 50.94 175 LEU A O 1
ATOM 1416 N N . LEU A 1 176 ? -24.968 16.132 24.098 1.00 50.19 176 LEU A N 1
ATOM 1417 C CA . LEU A 1 176 ? -23.894 17.052 24.488 1.00 50.19 176 LEU A CA 1
ATOM 1418 C C . LEU A 1 176 ? -23.551 16.969 25.978 1.00 50.19 176 LEU A C 1
ATOM 1420 O O . LEU A 1 176 ? -22.416 17.271 26.344 1.00 50.19 176 LEU A O 1
ATOM 1424 N N . LYS A 1 177 ? -24.506 16.572 26.827 1.00 49.22 177 LYS A N 1
ATOM 1425 C CA . LYS A 1 177 ? -24.304 16.472 28.280 1.00 49.22 177 LYS A CA 1
ATOM 1426 C C . LYS A 1 177 ? -23.472 15.246 28.659 1.00 49.22 177 LYS A C 1
ATOM 1428 O O . LYS A 1 177 ? -22.777 15.285 29.668 1.00 49.22 177 LYS A O 1
ATOM 1433 N N . GLU A 1 178 ? -23.497 14.196 27.837 1.00 51.72 178 GLU A N 1
ATOM 1434 C CA . GLU A 1 178 ? -22.800 12.933 28.113 1.00 51.72 178 GLU A CA 1
ATOM 1435 C C . GLU A 1 178 ? -21.375 12.832 27.548 1.00 51.72 178 GLU A C 1
ATOM 1437 O O . GLU A 1 178 ? -20.720 11.818 27.761 1.00 51.72 178 GLU A O 1
ATOM 1442 N N . LEU A 1 179 ? -20.852 13.848 26.849 1.00 53.00 179 LEU A N 1
ATOM 1443 C CA . LEU A 1 179 ? -19.488 13.814 26.300 1.00 53.00 179 LEU A CA 1
ATOM 1444 C C . LEU A 1 179 ? -18.458 14.259 27.354 1.00 53.00 179 LEU A C 1
ATOM 1446 O O . LEU A 1 179 ? -18.250 15.462 27.525 1.00 53.00 179 LEU A O 1
ATOM 1450 N N . PRO A 1 180 ? -17.689 13.349 27.985 1.00 49.38 180 PRO A N 1
ATOM 1451 C CA . PRO A 1 180 ? -16.666 13.719 28.963 1.00 49.38 180 PRO A CA 1
ATOM 1452 C C . PRO A 1 180 ? -15.367 14.181 28.271 1.00 49.38 180 PRO A C 1
ATOM 1454 O O . PRO A 1 180 ? -14.361 14.433 28.927 1.00 49.38 180 PRO A O 1
ATOM 1457 N N . ILE A 1 181 ? -15.369 14.281 26.935 1.00 51.28 181 ILE A N 1
ATOM 1458 C CA . ILE A 1 181 ? -14.173 14.332 26.076 1.00 51.28 181 ILE A CA 1
ATOM 1459 C C . ILE A 1 181 ? -13.378 15.641 26.235 1.00 51.28 181 ILE A C 1
ATOM 1461 O O . ILE A 1 181 ? -12.214 15.705 25.857 1.00 51.28 181 ILE A O 1
ATOM 1465 N N . PHE A 1 182 ? -13.963 16.673 26.847 1.00 45.84 182 PHE A N 1
ATOM 1466 C CA . PHE A 1 182 ? -13.301 17.967 27.050 1.00 45.84 182 PHE A CA 1
ATOM 1467 C C . PHE A 1 182 ? -13.008 18.306 28.519 1.00 45.84 182 PHE A C 1
ATOM 1469 O O . PHE A 1 182 ? -12.560 19.417 28.802 1.00 45.84 182 PHE A O 1
ATOM 1476 N N . SER A 1 183 ? -13.219 17.374 29.458 1.00 40.16 183 SER A N 1
ATOM 1477 C CA . SER A 1 183 ? -12.769 17.544 30.844 1.00 40.16 183 SER A CA 1
ATOM 1478 C C . SER A 1 183 ? -11.270 17.238 30.933 1.00 40.16 183 SER A C 1
ATOM 1480 O O . SER A 1 183 ? -10.851 16.135 31.277 1.00 40.16 183 SER A O 1
ATOM 1482 N N . HIS A 1 184 ? -10.439 18.218 30.580 1.00 41.25 184 HIS A N 1
ATOM 1483 C CA . HIS A 1 184 ? -9.013 18.153 30.877 1.00 41.25 184 HIS A CA 1
ATOM 1484 C C . HIS A 1 184 ? -8.813 18.245 32.395 1.00 41.25 184 HIS A C 1
ATOM 1486 O O . HIS A 1 184 ? -8.981 19.306 32.992 1.00 41.25 184 HIS A O 1
ATOM 1492 N N . ARG A 1 185 ? -8.426 17.131 33.025 1.00 41.47 185 ARG A N 1
ATOM 1493 C CA . ARG A 1 185 ? -7.569 17.185 34.212 1.00 41.47 185 ARG A CA 1
ATOM 1494 C C . ARG A 1 185 ? -6.139 17.289 33.700 1.00 41.47 185 ARG A C 1
ATOM 1496 O O . ARG A 1 185 ? -5.637 16.358 33.079 1.00 41.47 185 ARG A O 1
ATOM 1503 N N . GLU A 1 186 ? -5.525 18.448 33.889 1.00 40.69 186 GLU A N 1
ATOM 1504 C CA . GLU A 1 186 ? -4.121 18.657 33.558 1.00 40.69 186 GLU A CA 1
ATOM 1505 C C . GLU A 1 186 ? -3.250 17.814 34.495 1.00 40.69 186 GLU A C 1
ATOM 1507 O O . GLU A 1 186 ? -3.223 18.025 35.705 1.00 40.69 186 GLU A O 1
ATOM 1512 N N . SER A 1 187 ? -2.521 16.856 33.932 1.00 36.84 187 SER A N 1
ATOM 1513 C CA . SER A 1 187 ? -1.289 16.350 34.527 1.00 36.84 187 SER A CA 1
ATOM 1514 C C . SER A 1 187 ? -0.183 16.589 33.509 1.00 36.84 187 SER A C 1
ATOM 1516 O O . SER A 1 187 ? -0.037 15.845 32.540 1.00 36.84 187 SER A O 1
ATOM 1518 N N . SER A 1 188 ? 0.538 17.690 33.690 1.00 36.69 188 SER A N 1
ATOM 1519 C CA . SER A 1 188 ? 1.689 18.065 32.880 1.00 36.69 188 SER A CA 1
ATOM 1520 C C . SER A 1 188 ? 2.837 17.082 33.112 1.00 36.69 188 SER A C 1
ATOM 1522 O O . SER A 1 188 ? 3.409 17.053 34.201 1.00 36.69 188 SER A O 1
ATOM 1524 N N . ILE A 1 189 ? 3.205 16.318 32.087 1.00 35.81 189 ILE A N 1
ATOM 1525 C CA . ILE A 1 189 ? 4.547 15.742 31.972 1.00 35.81 189 ILE A CA 1
ATOM 1526 C C . ILE A 1 189 ? 5.198 16.482 30.809 1.00 35.81 189 ILE A C 1
ATOM 1528 O O . ILE A 1 189 ? 4.804 16.321 29.656 1.00 35.81 189 ILE A O 1
ATOM 1532 N N . ALA A 1 190 ? 6.104 17.395 31.145 1.00 34.81 190 ALA A N 1
ATOM 1533 C CA . ALA A 1 190 ? 6.889 18.136 30.176 1.00 34.81 190 ALA A CA 1
ATOM 1534 C C . ALA A 1 190 ? 8.061 17.259 29.726 1.00 34.81 190 ALA A C 1
ATOM 1536 O O . ALA A 1 190 ? 9.001 17.068 30.492 1.00 34.81 190 ALA A O 1
ATOM 1537 N N . ASP A 1 191 ? 8.011 16.762 28.491 1.00 31.12 191 ASP A N 1
ATOM 1538 C CA . ASP A 1 191 ? 9.186 16.221 27.811 1.00 31.12 191 ASP A CA 1
ATOM 1539 C C . ASP A 1 191 ? 9.747 17.292 26.870 1.00 31.12 191 ASP A C 1
ATOM 1541 O O . ASP A 1 191 ? 9.101 17.732 25.916 1.00 31.12 191 ASP A O 1
ATOM 1545 N N . ASN A 1 192 ? 10.964 17.738 27.179 1.00 36.06 192 ASN A N 1
ATOM 1546 C CA . ASN A 1 192 ? 11.737 18.661 26.359 1.00 36.06 192 ASN A CA 1
ATOM 1547 C C . ASN A 1 192 ? 12.240 17.927 25.108 1.00 36.06 192 ASN A C 1
ATOM 1549 O O . ASN A 1 192 ? 13.108 17.061 25.204 1.00 36.06 192 ASN A O 1
ATOM 1553 N N . VAL A 1 193 ? 11.728 18.293 23.932 1.00 32.59 193 VAL A N 1
ATOM 1554 C CA . VAL A 1 193 ? 12.298 17.877 22.644 1.00 32.59 193 VAL A CA 1
ATOM 1555 C C . VAL A 1 193 ? 13.195 19.004 22.136 1.00 32.59 193 VAL A C 1
ATOM 1557 O O . VAL A 1 193 ? 12.711 20.038 21.676 1.00 32.59 193 VAL A O 1
ATOM 1560 N N . GLU A 1 194 ? 14.511 18.811 22.229 1.00 30.55 194 GLU A N 1
ATOM 1561 C CA . GLU A 1 194 ? 15.494 19.682 21.581 1.00 30.55 194 GLU A CA 1
ATOM 1562 C C . GLU A 1 194 ? 15.383 19.565 20.053 1.00 30.55 194 GLU A C 1
ATOM 1564 O O . GLU A 1 194 ? 15.474 18.480 19.475 1.00 30.55 194 GLU A O 1
ATOM 1569 N N . CYS A 1 195 ? 15.191 20.705 19.389 1.00 27.56 195 CYS A N 1
ATOM 1570 C CA . CYS A 1 195 ? 15.279 20.824 17.938 1.00 27.56 195 CYS A CA 1
ATOM 1571 C C . CYS A 1 195 ? 16.746 21.000 17.525 1.00 27.56 195 CYS A C 1
ATOM 1573 O O . CYS A 1 195 ? 17.401 21.949 17.953 1.00 27.56 195 CYS A O 1
ATOM 1575 N N . PHE A 1 196 ? 17.248 20.120 16.658 1.00 28.92 196 PHE A N 1
ATOM 1576 C CA . PHE A 1 196 ? 18.551 20.297 16.013 1.00 28.92 196 PHE A CA 1
ATOM 1577 C C . PHE A 1 196 ? 18.459 21.281 14.832 1.00 28.92 196 PHE A C 1
ATOM 1579 O O . PHE A 1 196 ? 17.415 21.345 14.176 1.00 28.92 196 PHE A O 1
ATOM 1586 N N . PRO A 1 197 ? 19.528 22.054 14.557 1.00 32.34 197 PRO A N 1
ATOM 1587 C CA . PRO A 1 197 ? 19.511 23.112 13.556 1.00 32.34 197 PRO A CA 1
ATOM 1588 C C . PRO A 1 197 ? 19.434 22.576 12.122 1.00 32.34 197 PRO A C 1
ATOM 1590 O O . PRO A 1 197 ? 19.900 21.484 11.801 1.00 32.34 197 PRO A O 1
ATOM 1593 N N . VAL A 1 198 ? 18.821 23.398 11.271 1.00 30.66 198 VAL A N 1
ATOM 1594 C CA . VAL A 1 198 ? 18.671 23.211 9.827 1.00 30.66 198 VAL A CA 1
ATOM 1595 C C . VAL A 1 198 ? 19.987 23.586 9.149 1.00 30.66 198 VAL A C 1
ATOM 1597 O O . VAL A 1 198 ? 20.382 24.749 9.189 1.00 30.66 198 VAL A O 1
ATOM 1600 N N . ASP A 1 199 ? 20.644 22.619 8.512 1.00 28.33 199 ASP A N 1
ATOM 1601 C CA . ASP A 1 199 ? 21.819 22.882 7.681 1.00 28.33 199 ASP A CA 1
ATOM 1602 C C . ASP A 1 199 ? 21.402 23.250 6.247 1.00 28.33 199 ASP A C 1
ATOM 1604 O O . ASP A 1 199 ? 20.634 22.542 5.588 1.00 28.33 199 ASP A O 1
ATOM 1608 N N . ASN A 1 200 ? 21.925 24.385 5.777 1.00 27.44 200 ASN A N 1
ATOM 1609 C CA . ASN A 1 200 ? 21.792 24.899 4.415 1.00 27.44 200 ASN A CA 1
ATOM 1610 C C . ASN A 1 200 ? 22.588 24.040 3.417 1.00 27.44 200 ASN A C 1
ATOM 1612 O O . ASN A 1 200 ? 23.771 23.774 3.629 1.00 27.44 200 ASN A O 1
ATOM 1616 N N . PHE A 1 201 ? 21.969 23.698 2.285 1.00 28.55 201 PHE A N 1
ATOM 1617 C CA . PHE A 1 201 ? 22.612 23.010 1.160 1.00 28.55 201 PHE A CA 1
ATOM 1618 C C . PHE A 1 201 ? 22.776 23.945 -0.054 1.00 28.55 201 PHE A C 1
ATOM 1620 O O . PHE A 1 201 ? 21.919 24.805 -0.272 1.00 28.55 201 PHE A O 1
ATOM 1627 N N . PRO A 1 202 ? 23.852 23.791 -0.851 1.00 28.12 202 PRO A N 1
ATOM 1628 C CA . PRO A 1 202 ? 24.089 24.592 -2.051 1.00 28.12 202 PRO A CA 1
ATOM 1629 C C . PRO A 1 202 ? 23.244 24.111 -3.251 1.00 28.12 202 PRO A C 1
ATOM 1631 O O . PRO A 1 202 ? 22.816 22.953 -3.274 1.00 28.12 202 PRO A O 1
ATOM 1634 N N . PRO A 1 203 ? 23.008 24.978 -4.255 1.00 30.45 203 PRO A N 1
ATOM 1635 C CA . PRO A 1 203 ? 22.257 24.636 -5.459 1.00 30.45 203 PRO A CA 1
ATOM 1636 C C . PRO A 1 203 ? 23.091 23.794 -6.438 1.00 30.45 203 PRO A C 1
ATOM 1638 O O . PRO A 1 203 ? 24.318 23.879 -6.472 1.00 30.45 203 PRO A O 1
ATOM 1641 N N . LEU A 1 204 ? 22.393 22.980 -7.232 1.00 27.61 204 LEU A N 1
ATOM 1642 C CA . LEU A 1 204 ? 22.952 22.104 -8.260 1.00 27.61 204 LEU A CA 1
ATOM 1643 C C . LEU A 1 204 ? 22.774 22.774 -9.634 1.00 27.61 204 LEU A C 1
ATOM 1645 O O . LEU A 1 204 ? 21.636 23.044 -10.017 1.00 27.61 204 LEU A O 1
ATOM 1649 N N . GLU A 1 205 ? 23.865 23.013 -10.362 1.00 27.53 205 GLU A N 1
ATOM 1650 C CA . GLU A 1 205 ? 23.837 23.436 -11.770 1.00 27.53 205 GLU A CA 1
ATOM 1651 C C . GLU A 1 205 ? 24.255 22.288 -12.706 1.00 27.53 205 GLU A C 1
ATOM 1653 O O . GLU A 1 205 ? 25.234 21.581 -12.463 1.00 27.53 205 GLU A O 1
ATOM 1658 N N . ASP A 1 206 ? 23.419 22.134 -13.734 1.00 28.50 206 ASP A N 1
ATOM 1659 C CA . ASP A 1 206 ? 23.573 21.638 -15.105 1.00 28.50 206 ASP A CA 1
ATOM 1660 C C . ASP A 1 206 ? 24.545 20.505 -15.467 1.00 28.50 206 ASP A C 1
ATOM 1662 O O . ASP A 1 206 ? 25.765 20.643 -15.498 1.00 28.50 206 ASP A O 1
ATOM 1666 N N . ILE A 1 207 ? 23.946 19.426 -15.986 1.00 27.73 207 ILE A N 1
ATOM 1667 C CA . ILE A 1 207 ? 24.526 18.626 -17.069 1.00 27.73 207 ILE A CA 1
ATOM 1668 C C . ILE A 1 207 ? 23.450 18.487 -18.150 1.00 27.73 207 ILE A C 1
ATOM 1670 O O . ILE A 1 207 ? 22.578 17.619 -18.075 1.00 27.73 207 ILE A O 1
ATOM 1674 N N . SER A 1 208 ? 23.509 19.353 -19.160 1.00 28.61 208 SER A N 1
ATOM 1675 C CA . SER A 1 208 ? 22.946 19.049 -20.472 1.00 28.61 208 SER A CA 1
ATOM 1676 C C . SER A 1 208 ? 24.037 18.420 -21.328 1.00 28.61 208 SER A C 1
ATOM 1678 O O . SER A 1 208 ? 25.092 19.023 -21.483 1.00 28.61 208 SER A O 1
ATOM 1680 N N . GLU A 1 209 ? 23.756 17.275 -21.938 1.00 30.30 209 GLU A N 1
ATOM 1681 C CA . GLU A 1 209 ? 23.931 17.120 -23.384 1.00 30.30 209 GLU A CA 1
ATOM 1682 C C . GLU A 1 209 ? 23.139 15.891 -23.836 1.00 30.30 209 GLU A C 1
ATOM 1684 O O . GLU A 1 209 ? 23.408 14.744 -23.478 1.00 30.30 209 GLU A O 1
ATOM 1689 N N . LEU A 1 210 ? 22.056 16.191 -24.549 1.00 31.00 210 LEU A N 1
ATOM 1690 C CA . LEU A 1 210 ? 21.082 15.258 -25.081 1.00 31.00 210 LEU A CA 1
ATOM 1691 C C . LEU A 1 210 ? 21.691 14.578 -26.309 1.00 31.00 210 LEU A C 1
ATOM 1693 O O . LEU A 1 210 ? 22.034 15.238 -27.288 1.00 31.00 210 LEU A O 1
ATOM 1697 N N . ALA A 1 211 ? 21.803 13.254 -26.238 1.00 32.69 211 ALA A N 1
ATOM 1698 C CA . ALA A 1 211 ? 22.171 12.413 -27.362 1.00 32.69 211 ALA A CA 1
ATOM 1699 C C . ALA A 1 211 ? 21.197 12.637 -28.527 1.00 32.69 211 ALA A C 1
ATOM 1701 O O . ALA A 1 211 ? 19.981 12.485 -28.389 1.00 32.69 211 ALA A O 1
ATOM 1702 N N . SER A 1 212 ? 21.765 13.003 -29.669 1.00 35.34 212 SER A N 1
ATOM 1703 C CA . SER A 1 212 ? 21.077 13.141 -30.938 1.00 35.34 212 SER A CA 1
ATOM 1704 C C . SER A 1 212 ? 20.666 11.789 -31.526 1.00 35.34 212 SER A C 1
ATOM 1706 O O . SER A 1 212 ? 21.441 10.834 -31.541 1.00 35.34 212 SER A O 1
ATOM 1708 N N . ASP A 1 213 ? 19.482 11.842 -32.128 1.00 36.00 213 ASP A N 1
ATOM 1709 C CA . ASP A 1 213 ? 18.997 11.116 -33.299 1.00 36.00 213 ASP A CA 1
ATOM 1710 C C . ASP A 1 213 ? 18.339 9.726 -33.182 1.00 36.00 213 ASP A C 1
ATOM 1712 O O . ASP A 1 213 ? 18.960 8.676 -33.040 1.00 36.00 213 ASP A O 1
ATOM 1716 N N . ILE A 1 214 ? 17.017 9.795 -33.408 1.00 48.97 214 ILE A N 1
ATOM 1717 C CA . ILE A 1 214 ? 16.195 8.946 -34.283 1.00 48.97 214 ILE A CA 1
ATOM 1718 C C . ILE A 1 214 ? 16.204 7.453 -33.924 1.00 48.97 214 ILE A C 1
ATOM 1720 O O . ILE A 1 214 ? 16.796 6.612 -34.597 1.00 48.97 214 ILE A O 1
ATOM 1724 N N . ARG A 1 215 ? 15.408 7.095 -32.913 1.00 48.97 215 ARG A N 1
ATOM 1725 C CA . ARG A 1 215 ? 14.773 5.773 -32.828 1.00 48.97 215 ARG A CA 1
ATOM 1726 C C . ARG A 1 215 ? 13.264 5.971 -32.867 1.00 48.97 215 ARG A C 1
ATOM 1728 O O . ARG A 1 215 ? 12.758 6.908 -32.257 1.00 48.97 215 ARG A O 1
ATOM 1735 N N . SER A 1 216 ? 12.562 5.124 -33.621 1.00 56.00 216 SER A N 1
ATOM 1736 C CA . SER A 1 216 ? 11.095 5.050 -33.634 1.00 56.00 216 SER A CA 1
ATOM 1737 C C . SER A 1 216 ? 10.560 5.219 -32.218 1.00 56.00 216 SER A C 1
ATOM 1739 O O . SER A 1 216 ? 11.104 4.585 -31.309 1.00 56.00 216 SER A O 1
ATOM 1741 N N . ASN A 1 217 ? 9.548 6.062 -32.019 1.00 75.25 217 ASN A N 1
ATOM 1742 C CA . ASN A 1 217 ? 9.115 6.426 -30.679 1.00 75.25 217 ASN A CA 1
ATOM 1743 C C . ASN A 1 217 ? 8.314 5.274 -30.056 1.00 75.25 217 ASN A C 1
ATOM 1745 O O . ASN A 1 217 ? 7.098 5.318 -29.937 1.00 75.25 217 ASN A O 1
ATOM 1749 N N . ILE A 1 218 ? 9.014 4.205 -29.679 1.00 78.50 218 ILE A N 1
ATOM 1750 C CA . ILE A 1 218 ? 8.462 2.975 -29.119 1.00 78.50 218 ILE A CA 1
ATOM 1751 C C . ILE A 1 218 ? 7.575 3.255 -27.910 1.00 78.50 218 ILE A C 1
ATOM 1753 O O . ILE A 1 218 ? 6.622 2.521 -27.657 1.00 78.50 218 ILE A O 1
ATOM 1757 N N . ILE A 1 219 ? 7.876 4.324 -27.174 1.00 79.25 219 ILE A N 1
ATOM 1758 C CA . ILE A 1 219 ? 7.066 4.806 -26.064 1.00 79.25 219 ILE A CA 1
ATOM 1759 C C . ILE A 1 219 ? 5.700 5.262 -26.589 1.00 79.25 219 ILE A C 1
ATOM 1761 O O . ILE A 1 219 ? 4.680 4.763 -26.111 1.00 79.25 219 ILE A O 1
ATOM 1765 N N . ASP A 1 220 ? 5.672 6.136 -27.595 1.00 82.75 220 ASP A N 1
ATOM 1766 C CA . ASP A 1 220 ? 4.434 6.625 -28.214 1.00 82.75 220 ASP A CA 1
ATOM 1767 C C . ASP A 1 220 ? 3.661 5.493 -28.896 1.00 82.75 220 ASP A C 1
ATOM 1769 O O . ASP A 1 220 ? 2.440 5.408 -28.744 1.00 82.75 220 ASP A O 1
ATOM 1773 N N . ASP A 1 221 ? 4.355 4.578 -29.574 1.00 83.38 221 ASP A N 1
ATOM 1774 C CA . ASP A 1 221 ? 3.744 3.413 -30.217 1.00 83.38 221 ASP A CA 1
ATOM 1775 C C . ASP A 1 221 ? 3.124 2.472 -29.173 1.00 83.38 221 ASP A C 1
ATOM 1777 O O . ASP A 1 221 ? 1.991 2.021 -29.336 1.00 83.38 221 ASP A O 1
ATOM 1781 N N . SER A 1 222 ? 3.821 2.217 -28.058 1.00 81.62 222 SER A N 1
ATOM 1782 C CA . SER A 1 222 ? 3.302 1.402 -26.948 1.00 81.62 222 SER A CA 1
ATOM 1783 C C . SER A 1 222 ? 2.089 2.056 -26.292 1.00 81.62 222 SER A C 1
ATOM 1785 O O . SER A 1 222 ? 1.119 1.373 -25.955 1.00 81.62 222 SER A O 1
ATOM 1787 N N . CYS A 1 223 ? 2.125 3.382 -26.116 1.00 82.00 223 CYS A N 1
ATOM 1788 C CA . CYS A 1 223 ? 1.006 4.148 -25.575 1.00 82.00 223 CYS A CA 1
ATOM 1789 C C . CYS A 1 223 ? -0.204 4.079 -26.506 1.00 82.00 223 CYS A C 1
ATOM 1791 O O . CYS A 1 223 ? -1.307 3.768 -26.055 1.00 82.00 223 CYS A O 1
ATOM 1793 N N . THR A 1 224 ? 0.014 4.311 -27.800 1.00 84.44 224 THR A N 1
ATOM 1794 C CA . THR A 1 224 ? -1.023 4.256 -28.833 1.00 84.44 224 THR A CA 1
ATOM 1795 C C . THR A 1 224 ? -1.639 2.866 -28.905 1.00 84.44 224 THR A C 1
ATOM 1797 O O . THR A 1 224 ? -2.861 2.739 -28.890 1.00 84.44 224 THR A O 1
ATOM 1800 N N . TYR A 1 225 ? -0.815 1.818 -28.885 1.00 83.19 225 TYR A N 1
ATOM 1801 C CA . TYR A 1 225 ? -1.273 0.432 -28.910 1.00 83.19 225 TYR A CA 1
ATOM 1802 C C . TYR A 1 225 ? -2.103 0.077 -27.669 1.00 83.19 225 TYR A C 1
ATOM 1804 O O . TYR A 1 225 ? -3.197 -0.477 -27.779 1.00 83.19 225 TYR A O 1
ATOM 1812 N N . TYR A 1 226 ? -1.629 0.445 -26.475 1.00 81.25 226 TYR A N 1
ATOM 1813 C CA . TYR A 1 226 ? -2.332 0.170 -25.221 1.00 81.25 226 TYR A CA 1
ATOM 1814 C C . TYR A 1 226 ? -3.671 0.921 -25.118 1.00 81.25 226 TYR A C 1
ATOM 1816 O O . TYR A 1 226 ? -4.697 0.322 -24.785 1.00 81.25 226 TYR A O 1
ATOM 1824 N N . VAL A 1 227 ? -3.674 2.228 -25.395 1.00 84.50 227 VAL A N 1
ATOM 1825 C CA . VAL A 1 227 ? -4.885 3.059 -25.316 1.00 84.50 227 VAL A CA 1
ATOM 1826 C C . VAL A 1 227 ? -5.859 2.692 -26.432 1.00 84.50 227 VAL A C 1
ATOM 1828 O O . VAL A 1 227 ? -7.046 2.516 -26.160 1.00 84.50 227 VAL A O 1
ATOM 1831 N N . GLY A 1 228 ? -5.365 2.511 -27.659 1.00 83.50 228 GLY A N 1
ATOM 1832 C CA . GLY A 1 228 ? -6.155 2.065 -28.804 1.00 83.50 228 GLY A CA 1
ATOM 1833 C C . GLY A 1 228 ? -6.834 0.725 -28.533 1.00 83.50 228 GLY A C 1
ATOM 1834 O O . GLY A 1 228 ? -8.051 0.622 -28.675 1.00 83.50 228 GLY A O 1
ATOM 1835 N N . GLY A 1 229 ? -6.092 -0.265 -28.027 1.00 80.62 229 GLY A N 1
ATOM 1836 C CA . GLY A 1 229 ? -6.650 -1.563 -27.641 1.00 80.62 229 GLY A CA 1
ATOM 1837 C C . GLY A 1 229 ? -7.712 -1.464 -26.540 1.00 80.62 229 GLY A C 1
ATOM 1838 O O . GLY A 1 229 ? -8.744 -2.130 -26.609 1.00 80.62 229 GLY A O 1
ATOM 1839 N N . TYR A 1 230 ? -7.518 -0.591 -25.546 1.00 79.81 230 TYR A N 1
ATOM 1840 C CA . TYR A 1 230 ? -8.523 -0.355 -24.505 1.00 79.81 230 TYR A CA 1
ATOM 1841 C C . TYR A 1 230 ? -9.805 0.294 -25.052 1.00 79.81 230 TYR A C 1
ATOM 1843 O O . TYR A 1 230 ? -10.904 -0.117 -24.681 1.00 79.81 230 TYR A O 1
ATOM 1851 N N . LEU A 1 231 ? -9.685 1.273 -25.954 1.00 82.56 231 LEU A N 1
ATOM 1852 C CA . LEU A 1 231 ? -10.836 1.899 -26.610 1.00 82.56 231 LEU A CA 1
ATOM 1853 C C . LEU A 1 231 ? -11.590 0.904 -27.497 1.00 82.56 231 LEU A C 1
ATOM 1855 O O . LEU A 1 231 ? -12.818 0.864 -27.450 1.00 82.56 231 LEU A O 1
ATOM 1859 N N . VAL A 1 232 ? -10.867 0.061 -28.242 1.00 82.88 232 VAL A N 1
ATOM 1860 C CA . VAL A 1 232 ? -11.456 -1.040 -29.017 1.00 82.88 232 VAL A CA 1
ATOM 1861 C C . VAL A 1 232 ? -12.208 -1.994 -28.093 1.00 82.88 232 VAL A C 1
ATOM 1863 O O . VAL A 1 232 ? -13.365 -2.305 -28.362 1.00 82.88 232 VAL A O 1
ATOM 1866 N N . LYS A 1 233 ? -11.611 -2.402 -26.967 1.00 80.31 233 LYS A N 1
ATOM 1867 C CA . LYS A 1 233 ? -12.282 -3.247 -25.971 1.00 80.31 233 LYS A CA 1
ATOM 1868 C C . LYS A 1 233 ? -13.591 -2.621 -25.480 1.00 80.31 233 LYS A C 1
ATOM 1870 O O . LYS A 1 233 ? -14.619 -3.289 -25.516 1.00 80.31 233 LYS A O 1
ATOM 1875 N N . LEU A 1 234 ? -13.568 -1.353 -25.061 1.00 81.69 234 LEU A N 1
ATOM 1876 C CA . LEU A 1 234 ? -14.770 -0.647 -24.597 1.00 81.69 234 LEU A CA 1
ATOM 1877 C C . LEU A 1 234 ? -15.846 -0.563 -25.684 1.00 81.69 234 LEU A C 1
ATOM 1879 O O . LEU A 1 234 ? -17.025 -0.770 -25.407 1.00 81.69 234 LEU A O 1
ATOM 1883 N N . PHE A 1 235 ? -15.442 -0.278 -26.922 1.00 82.56 235 PHE A N 1
ATOM 1884 C CA . PHE A 1 235 ? -16.352 -0.231 -28.059 1.00 82.56 235 PHE A CA 1
ATOM 1885 C C . PHE A 1 235 ? -17.014 -1.593 -28.304 1.00 82.56 235 PHE A C 1
ATOM 1887 O O . PHE A 1 235 ? -18.230 -1.658 -28.487 1.00 82.56 235 PHE A O 1
ATOM 1894 N N . LEU A 1 236 ? -16.241 -2.683 -28.254 1.00 79.94 236 LEU A N 1
ATOM 1895 C CA . LEU A 1 236 ? -16.738 -4.051 -28.438 1.00 79.94 236 LEU A CA 1
ATOM 1896 C C . LEU A 1 236 ? -17.657 -4.516 -27.302 1.00 79.94 236 LEU A C 1
ATOM 1898 O O . LEU A 1 236 ? -18.599 -5.257 -27.560 1.00 79.94 236 LEU A O 1
ATOM 1902 N N . GLU A 1 237 ? -17.424 -4.072 -26.066 1.00 82.75 237 GLU A N 1
ATOM 1903 C CA . GLU A 1 237 ? -18.309 -4.358 -24.925 1.00 82.75 237 GLU A CA 1
ATOM 1904 C C . GLU A 1 237 ? -19.673 -3.653 -25.046 1.00 82.75 237 GLU A C 1
ATOM 1906 O O . GLU A 1 237 ? -20.661 -4.124 -24.485 1.00 82.75 237 GLU A O 1
ATOM 1911 N N . GLN A 1 238 ? -19.743 -2.539 -25.784 1.00 80.38 238 GLN A N 1
ATOM 1912 C CA . GLN A 1 238 ? -20.967 -1.751 -25.977 1.00 80.38 238 GLN A CA 1
ATOM 1913 C C . GLN A 1 238 ? -21.696 -2.035 -27.299 1.00 80.38 238 GLN A C 1
ATOM 1915 O O . GLN A 1 238 ? -22.856 -1.647 -27.448 1.00 80.38 238 GLN A O 1
ATOM 1920 N N . THR A 1 239 ? -21.053 -2.690 -28.271 1.00 76.31 239 THR A N 1
ATOM 1921 C CA . THR A 1 239 ? -21.669 -2.995 -29.572 1.00 76.31 239 THR A CA 1
ATOM 1922 C C . THR A 1 239 ? -22.365 -4.354 -29.578 1.00 76.31 239 THR A C 1
ATOM 1924 O O . THR A 1 239 ? -21.887 -5.341 -29.028 1.00 76.31 239 THR A O 1
ATOM 1927 N N . THR A 1 240 ? -23.514 -4.432 -30.252 1.00 64.00 240 THR A N 1
ATOM 1928 C CA . THR A 1 240 ? -24.232 -5.694 -30.471 1.00 64.00 240 THR A CA 1
ATOM 1929 C C . THR A 1 240 ? -23.410 -6.645 -31.345 1.00 64.00 240 THR A C 1
ATOM 1931 O O . THR A 1 240 ? -22.795 -6.212 -32.322 1.00 64.00 240 THR A O 1
ATOM 1934 N N . HIS A 1 241 ? -23.471 -7.954 -31.062 1.00 63.38 241 HIS A N 1
ATOM 1935 C CA . HIS A 1 241 ? -22.733 -9.032 -31.754 1.00 63.38 241 HIS A CA 1
ATOM 1936 C C . HIS A 1 241 ? -22.917 -9.106 -33.292 1.00 63.38 241 HIS A C 1
ATOM 1938 O O . HIS A 1 241 ? -22.283 -9.927 -33.949 1.00 63.38 241 HIS A O 1
ATOM 1944 N N . SER A 1 242 ? -23.767 -8.260 -33.879 1.00 63.00 242 SER A N 1
ATOM 1945 C CA . SER A 1 242 ? -24.033 -8.139 -35.315 1.00 63.00 242 SER A CA 1
ATOM 1946 C C . SER A 1 242 ? -23.181 -7.088 -36.056 1.00 63.00 242 SER A C 1
ATOM 1948 O O . SER A 1 242 ? -23.245 -7.039 -37.283 1.00 63.00 242 SER A O 1
ATOM 1950 N N . CYS A 1 243 ? -22.372 -6.256 -35.377 1.00 70.00 243 CYS A N 1
ATOM 1951 C CA . CYS A 1 243 ? -21.461 -5.301 -36.045 1.00 70.00 243 CYS A CA 1
ATOM 1952 C C . CYS A 1 243 ? -20.256 -6.057 -36.635 1.00 70.00 243 CYS A C 1
ATOM 1954 O O . CYS A 1 243 ? -19.427 -6.596 -35.894 1.00 70.00 243 CYS A O 1
ATOM 1956 N N . GLY A 1 244 ? -20.090 -6.034 -37.964 1.00 70.50 244 GLY A N 1
ATOM 1957 C CA . GLY A 1 244 ? -18.897 -6.575 -38.649 1.00 70.50 244 GLY A CA 1
ATOM 1958 C C . GLY A 1 244 ? -17.578 -5.874 -38.273 1.00 70.50 244 GLY A C 1
ATOM 1959 O O . GLY A 1 244 ? -16.494 -6.366 -38.561 1.00 70.50 244 GLY A O 1
ATOM 1960 N N . CYS A 1 245 ? -17.692 -4.754 -37.564 1.00 74.44 245 CYS A N 1
ATOM 1961 C CA . CYS A 1 245 ? -16.649 -3.897 -37.007 1.00 74.44 245 CYS A CA 1
ATOM 1962 C C . CYS A 1 245 ? -15.667 -4.670 -36.112 1.00 74.44 245 CYS A C 1
ATOM 1964 O O . CYS A 1 245 ? -14.475 -4.387 -36.101 1.00 74.44 245 CYS A O 1
ATOM 1966 N N . SER A 1 246 ? -16.158 -5.696 -35.410 1.00 69.12 246 SER A N 1
ATOM 1967 C CA . SER A 1 246 ? -15.345 -6.547 -34.533 1.00 69.12 246 SER A CA 1
ATOM 1968 C C . SER A 1 246 ? -14.225 -7.291 -35.259 1.00 69.12 246 SER A C 1
ATOM 1970 O O . SER A 1 246 ? -13.147 -7.452 -34.696 1.00 69.12 246 SER A O 1
ATOM 1972 N N . LYS A 1 247 ? -14.454 -7.699 -36.512 1.00 70.94 247 LYS A N 1
ATOM 1973 C CA . LYS A 1 247 ? -13.459 -8.404 -37.331 1.00 70.94 247 LYS A CA 1
ATOM 1974 C C . LYS A 1 247 ? -12.384 -7.474 -37.892 1.00 70.94 247 LYS A C 1
ATOM 1976 O O . LYS A 1 247 ? -11.288 -7.927 -38.160 1.00 70.94 247 LYS A O 1
ATOM 1981 N N . LEU A 1 248 ? -12.700 -6.190 -38.068 1.00 73.25 248 LEU A N 1
ATOM 1982 C CA . LEU A 1 248 ? -11.765 -5.188 -38.594 1.00 73.25 248 LEU A CA 1
ATOM 1983 C C . LEU A 1 248 ? -10.864 -4.588 -37.507 1.00 73.25 248 LEU A C 1
ATOM 1985 O O . LEU A 1 248 ? -9.821 -4.028 -37.819 1.00 73.25 248 LEU A O 1
ATOM 1989 N N . LEU A 1 249 ? -11.294 -4.659 -36.243 1.00 72.94 249 LEU A N 1
ATOM 1990 C CA . LEU A 1 249 ? -10.586 -4.089 -35.092 1.00 72.94 249 LEU A CA 1
ATOM 1991 C C . LEU A 1 249 ? -9.728 -5.113 -34.331 1.00 72.94 249 LEU A C 1
ATOM 1993 O O . LEU A 1 249 ? -8.997 -4.729 -33.420 1.00 72.94 249 LEU A O 1
ATOM 1997 N N . LYS A 1 250 ? -9.836 -6.400 -34.674 1.00 66.38 250 LYS A N 1
ATOM 1998 C CA . LYS A 1 250 ? -8.989 -7.477 -34.155 1.00 66.38 250 LYS A CA 1
ATOM 1999 C C . LYS A 1 250 ? -7.960 -7.823 -35.223 1.00 66.38 250 LYS A C 1
ATOM 2001 O O . LYS A 1 250 ? -8.336 -8.114 -36.353 1.00 66.38 250 LYS A O 1
ATOM 2006 N N . ASP A 1 251 ? -6.685 -7.759 -34.865 1.00 60.53 251 ASP A N 1
ATOM 2007 C CA . ASP A 1 251 ? -5.598 -8.183 -35.747 1.00 60.53 251 ASP A CA 1
ATOM 2008 C C . ASP A 1 251 ? -5.626 -9.719 -35.866 1.00 60.53 251 ASP A C 1
ATOM 2010 O O . ASP A 1 251 ? -5.794 -10.405 -34.859 1.00 60.53 251 ASP A O 1
ATOM 2014 N N . GLU A 1 252 ? -5.490 -10.277 -37.074 1.00 49.81 252 GLU A N 1
ATOM 2015 C CA . GLU A 1 252 ? -5.524 -11.740 -37.292 1.00 49.81 252 GLU A CA 1
ATOM 2016 C C . GLU A 1 252 ? -4.228 -12.440 -36.843 1.00 49.81 252 GLU A C 1
ATOM 2018 O O . GLU A 1 252 ? -4.161 -13.669 -36.779 1.00 49.81 252 GLU A O 1
ATOM 2023 N N . SER A 1 253 ? -3.172 -11.678 -36.540 1.00 51.28 253 SER A N 1
ATOM 2024 C CA . SER A 1 253 ? -1.896 -12.233 -36.099 1.00 51.28 253 SER A CA 1
ATOM 2025 C C . SER A 1 253 ? -1.835 -12.366 -34.575 1.00 51.28 253 SER A C 1
ATOM 2027 O O . SER A 1 253 ? -1.514 -11.406 -33.876 1.00 51.28 253 SER A O 1
ATOM 2029 N N . ASP A 1 254 ? -2.015 -13.587 -34.075 1.00 52.72 254 ASP A N 1
ATOM 2030 C CA . ASP A 1 254 ? -1.883 -13.967 -32.654 1.00 52.72 254 ASP A CA 1
ATOM 2031 C C . ASP A 1 254 ? -0.455 -13.810 -32.071 1.00 52.72 254 ASP A C 1
ATOM 2033 O O . ASP A 1 254 ? -0.191 -14.149 -30.916 1.00 52.72 254 ASP A O 1
ATOM 2037 N N . ASN A 1 255 ? 0.502 -13.300 -32.853 1.00 54.31 255 ASN A N 1
ATOM 2038 C CA . ASN A 1 255 ? 1.918 -13.276 -32.502 1.00 54.31 255 ASN A CA 1
ATOM 2039 C C . ASN A 1 255 ? 2.364 -11.888 -32.015 1.00 54.31 255 ASN A C 1
ATOM 2041 O O . ASN A 1 255 ? 2.706 -11.010 -32.812 1.00 54.31 255 ASN A O 1
ATOM 2045 N N . LEU A 1 256 ? 2.447 -11.728 -30.689 1.00 60.34 256 LEU A N 1
ATOM 2046 C CA . LEU A 1 256 ? 2.975 -10.546 -29.984 1.00 60.34 256 LEU A CA 1
ATOM 2047 C C . LEU A 1 256 ? 4.505 -10.411 -30.135 1.00 60.34 256 LEU A C 1
ATOM 2049 O O . LEU A 1 256 ? 5.269 -10.612 -29.192 1.00 60.34 256 LEU A O 1
ATOM 2053 N N . THR A 1 257 ? 4.972 -10.111 -31.344 1.00 63.94 257 THR A N 1
ATOM 2054 C CA . THR A 1 257 ? 6.404 -10.105 -31.700 1.00 63.94 257 THR A CA 1
ATOM 2055 C C . THR A 1 257 ? 7.021 -8.713 -31.753 1.00 63.94 257 THR A C 1
ATOM 2057 O O . THR A 1 257 ? 8.242 -8.590 -31.868 1.00 63.94 257 THR A O 1
ATOM 2060 N N . ARG A 1 258 ? 6.208 -7.651 -31.690 1.00 72.44 258 ARG A N 1
ATOM 2061 C CA . ARG A 1 258 ? 6.687 -6.280 -31.883 1.00 72.44 258 ARG A CA 1
ATOM 2062 C C . ARG A 1 258 ? 6.979 -5.584 -30.551 1.00 72.44 258 ARG A C 1
ATOM 2064 O O . ARG A 1 258 ? 6.186 -5.708 -29.617 1.00 72.44 258 ARG A O 1
ATOM 2071 N N . PRO A 1 259 ? 8.044 -4.765 -30.470 1.00 72.88 259 PRO A N 1
ATOM 2072 C CA . PRO A 1 259 ? 8.429 -4.101 -29.224 1.00 72.88 259 PRO A CA 1
ATOM 2073 C C . PRO A 1 259 ? 7.333 -3.247 -28.567 1.00 72.88 259 PRO A C 1
ATOM 2075 O O . PRO A 1 259 ? 7.203 -3.260 -27.345 1.00 72.88 259 PRO A O 1
ATOM 2078 N N . HIS A 1 260 ? 6.485 -2.573 -29.353 1.00 76.06 260 HIS A N 1
ATOM 2079 C CA . HIS A 1 260 ? 5.378 -1.765 -28.821 1.00 76.06 260 HIS A CA 1
ATOM 2080 C C . HIS A 1 260 ? 4.264 -2.588 -28.141 1.00 76.06 260 HIS A C 1
ATOM 2082 O O . HIS A 1 260 ? 3.414 -2.038 -27.443 1.00 76.06 260 HIS A O 1
ATOM 2088 N N . GLN A 1 261 ? 4.253 -3.914 -28.318 1.00 74.62 261 GLN A N 1
ATOM 2089 C CA . GLN A 1 261 ? 3.245 -4.813 -27.744 1.00 74.62 261 GLN A CA 1
ATOM 2090 C C . GLN A 1 261 ? 3.643 -5.334 -26.351 1.00 74.62 261 GLN A C 1
ATOM 2092 O O . GLN A 1 261 ? 2.783 -5.793 -25.594 1.00 74.62 261 GLN A O 1
ATOM 2097 N N . TYR A 1 262 ? 4.927 -5.240 -25.979 1.00 77.00 262 TYR A N 1
ATOM 2098 C CA . TYR A 1 262 ? 5.455 -5.808 -24.732 1.00 77.00 262 TYR A CA 1
ATOM 2099 C C . TYR A 1 262 ? 4.769 -5.254 -23.483 1.00 77.00 262 TYR A C 1
ATOM 2101 O O . TYR A 1 262 ? 4.473 -6.013 -22.559 1.00 77.00 262 TYR A O 1
ATOM 2109 N N . PHE A 1 263 ? 4.443 -3.959 -23.473 1.00 78.38 263 PHE A N 1
ATOM 2110 C CA . PHE A 1 263 ? 3.763 -3.335 -22.340 1.00 78.38 263 PHE A CA 1
ATOM 2111 C C . PHE A 1 263 ? 2.381 -3.937 -22.078 1.00 78.38 263 PHE A C 1
ATOM 2113 O O . PHE A 1 263 ? 2.054 -4.269 -20.936 1.00 78.38 263 PHE A O 1
ATOM 2120 N N . LEU A 1 264 ? 1.574 -4.122 -23.128 1.00 76.12 264 LEU A N 1
ATOM 2121 C CA . LEU A 1 264 ? 0.248 -4.727 -22.999 1.00 76.12 264 LEU A CA 1
ATOM 2122 C C . LEU A 1 264 ? 0.354 -6.184 -22.531 1.00 76.12 264 LEU A C 1
ATOM 2124 O O . LEU A 1 264 ? -0.376 -6.586 -21.625 1.00 76.12 264 LEU A O 1
ATOM 2128 N N . MET A 1 265 ? 1.292 -6.947 -23.099 1.00 70.88 265 MET A N 1
ATOM 2129 C CA . MET A 1 265 ? 1.532 -8.343 -22.726 1.00 70.88 265 MET A CA 1
ATOM 2130 C C . MET A 1 265 ? 1.884 -8.472 -21.239 1.00 70.88 265 MET A C 1
ATOM 2132 O O . MET A 1 265 ? 1.235 -9.213 -20.500 1.00 70.88 265 MET A O 1
ATOM 2136 N N . LEU A 1 266 ? 2.874 -7.708 -20.776 1.00 70.94 266 LEU A N 1
ATOM 2137 C CA . LEU A 1 266 ? 3.300 -7.728 -19.378 1.00 70.94 266 LEU A CA 1
ATOM 2138 C C . LEU A 1 266 ? 2.168 -7.299 -18.438 1.00 70.94 266 LEU A C 1
ATOM 2140 O O . LEU A 1 266 ? 2.026 -7.842 -17.342 1.00 70.94 266 LEU A O 1
ATOM 2144 N N . LYS A 1 267 ? 1.323 -6.363 -18.873 1.00 73.69 267 LYS A N 1
ATOM 2145 C CA . LYS A 1 267 ? 0.165 -5.918 -18.099 1.00 73.69 267 LYS A CA 1
ATOM 2146 C C . LYS A 1 267 ? -0.935 -6.969 -17.983 1.00 73.69 267 LYS A C 1
ATOM 2148 O O . LYS A 1 267 ? -1.566 -7.042 -16.931 1.00 73.69 267 LYS A O 1
ATOM 2153 N N . ALA A 1 268 ? -1.166 -7.759 -19.028 1.00 68.62 268 ALA A N 1
ATOM 2154 C CA . ALA A 1 268 ? -2.165 -8.824 -19.016 1.00 68.62 268 ALA A CA 1
ATOM 2155 C C . ALA A 1 268 ? -1.750 -9.997 -18.114 1.00 68.62 268 ALA A C 1
ATOM 2157 O O . ALA A 1 268 ? -2.583 -10.534 -17.385 1.00 68.62 268 ALA A O 1
ATOM 2158 N N . TYR A 1 269 ? -0.468 -10.368 -18.140 1.00 60.00 269 TYR A N 1
ATOM 2159 C CA . TYR A 1 269 ? 0.010 -11.596 -17.499 1.00 60.00 269 TYR A CA 1
ATOM 2160 C C . TYR A 1 269 ? 0.718 -11.392 -16.161 1.00 60.00 269 TYR A C 1
ATOM 2162 O O . TYR A 1 269 ? 0.879 -12.362 -15.422 1.00 60.00 269 TYR A O 1
ATOM 2170 N N . HIS A 1 270 ? 1.082 -10.149 -15.823 1.00 56.69 270 HIS A N 1
ATOM 2171 C CA . HIS A 1 270 ? 1.987 -9.829 -14.717 1.00 56.69 270 HIS A CA 1
ATOM 2172 C C . HIS A 1 270 ? 3.357 -10.514 -14.897 1.00 56.69 270 HIS A C 1
ATOM 2174 O O . HIS A 1 270 ? 3.492 -11.444 -15.684 1.00 56.69 270 HIS A O 1
ATOM 2180 N N . VAL A 1 271 ? 4.410 -10.012 -14.244 1.00 52.88 271 VAL A N 1
ATOM 2181 C CA . VAL A 1 271 ? 5.811 -10.431 -14.472 1.00 52.88 271 VAL A CA 1
ATOM 2182 C C . VAL A 1 271 ? 5.954 -11.966 -14.568 1.00 52.88 271 VAL A C 1
ATOM 2184 O O . VAL A 1 271 ? 5.876 -12.643 -13.539 1.00 52.88 271 VAL A O 1
ATOM 2187 N N . PRO A 1 272 ? 6.190 -12.551 -15.760 1.00 42.41 272 PRO A N 1
ATOM 2188 C CA . PRO A 1 272 ? 6.375 -13.984 -15.864 1.00 42.41 272 PRO A CA 1
ATOM 2189 C C . PRO A 1 272 ? 7.845 -14.315 -15.598 1.00 42.41 272 PRO A C 1
ATOM 2191 O O . PRO A 1 272 ? 8.745 -13.810 -16.262 1.00 42.41 272 PRO A O 1
ATOM 2194 N N . GLY A 1 273 ? 8.105 -15.218 -14.650 1.00 36.81 273 GLY A N 1
ATOM 2195 C CA . GLY A 1 273 ? 9.453 -15.727 -14.350 1.00 36.81 273 GLY A CA 1
ATOM 2196 C C . GLY A 1 273 ? 10.107 -16.540 -15.481 1.00 36.81 273 GLY A C 1
ATOM 2197 O O . GLY A 1 273 ? 11.187 -17.092 -15.283 1.00 36.81 273 GLY A O 1
ATOM 2198 N N . LYS A 1 274 ? 9.469 -16.648 -16.653 1.00 33.00 274 LYS A N 1
ATOM 2199 C CA . LYS A 1 274 ? 9.998 -17.278 -17.870 1.00 33.00 274 LYS A CA 1
ATOM 2200 C C . LYS A 1 274 ? 9.534 -16.487 -19.095 1.00 33.00 274 LYS A C 1
ATOM 2202 O O . LYS A 1 274 ? 8.374 -16.101 -19.170 1.00 33.00 274 LYS A O 1
ATOM 2207 N N . LEU A 1 275 ? 10.440 -16.263 -20.049 1.00 36.81 275 LEU A N 1
ATOM 2208 C CA . LEU A 1 275 ? 10.125 -15.756 -21.388 1.00 36.81 275 LEU A CA 1
ATOM 2209 C C . LEU A 1 275 ? 9.103 -16.690 -22.053 1.00 36.81 275 LEU A C 1
ATOM 2211 O O . LEU A 1 275 ? 9.361 -17.887 -22.177 1.00 36.81 275 LEU A O 1
ATOM 2215 N N . PHE A 1 276 ? 7.954 -16.158 -22.471 1.00 42.09 276 PHE A N 1
ATOM 2216 C CA . PHE A 1 276 ? 6.903 -16.938 -23.124 1.00 42.09 276 PHE A CA 1
ATOM 2217 C C . PHE A 1 276 ? 6.780 -16.554 -24.596 1.00 42.09 276 PHE A C 1
ATOM 2219 O O . PHE A 1 276 ? 6.282 -15.486 -24.933 1.00 42.09 276 PHE A O 1
ATOM 2226 N N . GLY A 1 277 ? 7.217 -17.465 -25.464 1.00 33.38 277 GLY A N 1
ATOM 2227 C CA . GLY A 1 277 ? 7.109 -17.363 -26.917 1.00 33.38 277 GLY A CA 1
ATOM 2228 C C . GLY A 1 277 ? 5.861 -18.016 -27.511 1.00 33.38 277 GLY A C 1
ATOM 2229 O O . GLY A 1 277 ? 5.970 -18.500 -28.621 1.00 33.38 277 GLY A O 1
ATOM 2230 N N . ASN A 1 278 ? 4.729 -18.090 -26.797 1.00 32.78 278 ASN A N 1
ATOM 2231 C CA . ASN A 1 278 ? 3.458 -18.649 -27.305 1.00 32.78 278 ASN A CA 1
ATOM 2232 C C . ASN A 1 278 ? 2.251 -18.180 -26.453 1.00 32.78 278 ASN A C 1
ATOM 2234 O O . ASN A 1 278 ? 1.586 -19.004 -25.826 1.00 32.78 278 ASN A O 1
ATOM 2238 N N . LEU A 1 279 ? 1.982 -16.872 -26.346 1.00 35.19 279 LEU A N 1
ATOM 2239 C CA . LEU A 1 279 ? 0.812 -16.373 -25.602 1.00 35.19 279 LEU A CA 1
ATOM 2240 C C . LEU A 1 279 ? -0.107 -15.534 -26.493 1.00 35.19 279 LEU A C 1
ATOM 2242 O O . LEU A 1 279 ? 0.312 -14.517 -27.036 1.00 35.19 279 LEU A O 1
ATOM 2246 N N . VAL A 1 280 ? -1.367 -15.966 -26.571 1.00 25.59 280 VAL A N 1
ATOM 2247 C CA . VAL A 1 280 ? -2.476 -15.314 -27.281 1.00 25.59 280 VAL A CA 1
ATOM 2248 C C . VAL A 1 280 ? -3.193 -14.370 -26.314 1.00 25.59 280 VAL A C 1
ATOM 2250 O O . VAL A 1 280 ? -3.522 -14.773 -25.200 1.00 25.59 280 VAL A O 1
ATOM 2253 N N . VAL A 1 281 ? -3.428 -13.116 -26.705 1.00 28.53 281 VAL A N 1
ATOM 2254 C CA . VAL A 1 281 ? -4.260 -12.139 -25.967 1.00 28.53 281 VAL A CA 1
ATOM 2255 C C . VAL A 1 281 ? -5.513 -11.851 -26.816 1.00 28.53 281 VAL A C 1
ATOM 2257 O O . VAL A 1 281 ? -5.382 -11.874 -28.036 1.00 28.53 281 VAL A O 1
ATOM 2260 N N . PRO A 1 282 ? -6.706 -11.632 -26.219 1.00 33.59 282 PRO A N 1
ATOM 2261 C CA . PRO A 1 282 ? -7.978 -11.503 -26.950 1.00 33.59 282 PRO A CA 1
ATOM 2262 C C . PRO A 1 282 ? -8.077 -10.361 -27.967 1.00 33.59 282 PRO A C 1
ATOM 2264 O O . PRO A 1 282 ? -7.410 -9.325 -27.755 1.00 33.59 282 PRO A O 1
#

Solvent-accessible surface area (backbone atoms only — not comparable to full-atom values): 17527 Å² total; per-residue (Å²): 124,79,60,20,55,69,47,16,39,52,47,46,25,34,31,77,55,65,77,37,60,72,75,51,47,61,56,19,53,50,20,33,52,48,28,43,54,49,26,44,59,52,3,84,36,74,64,70,65,82,91,51,54,41,19,32,51,42,71,95,59,51,71,65,57,56,50,50,55,55,47,46,62,51,55,72,68,67,80,65,102,50,98,68,70,67,66,61,57,56,50,52,45,50,51,54,51,51,52,55,53,50,47,50,49,38,44,74,76,64,70,38,61,59,46,51,36,45,77,78,51,66,60,71,58,53,51,50,54,49,51,41,29,58,75,51,62,88,45,77,75,68,51,73,68,56,44,52,50,36,52,50,49,52,51,50,59,65,72,66,60,71,67,99,82,65,96,64,94,70,86,67,68,61,69,66,75,71,58,71,88,77,70,78,76,87,76,88,78,89,78,87,77,86,81,80,84,86,81,88,78,84,88,88,83,85,86,86,81,81,86,81,81,90,69,81,59,48,67,60,48,25,49,50,48,49,51,49,50,50,52,50,50,56,50,57,75,72,49,66,97,82,54,72,60,61,67,76,74,47,77,91,69,66,69,85,79,51,63,40,46,40,46,53,52,39,67,75,68,43,90,64,99,59,93,76,94,83,64,77,78,138